Protein AF-A0A561V6I2-F1 (afdb_monomer)

Radius of gyration: 19.13 Å; Cα contacts (8 Å, |Δi|>4): 413; chains: 1; bounding box: 52×37×54 Å

Nearest PDB structures (foldseek):
  1z9l-assembly1_A  TM=6.349E-01  e=2.351E-04  Rattus norvegicus
  2rr3-assembly1_A  TM=5.977E-01  e=2.493E-04  Homo sapiens
  1grw-assembly2_B  TM=5.907E-01  e=4.226E-04  Caenorhabditis elegans
  6lp4-assembly1_A  TM=5.548E-01  e=5.342E-04  Saccharomyces cerevisiae S288C
  2r39-assembly1_A  TM=5.479E-01  e=1.343E-02  Vibrio parahaemolyticus RIMD 2210633

Structure (mmCIF, N/CA/C/O backbone):
data_AF-A0A561V6I2-F1
#
_entry.id   AF-A0A561V6I2-F1
#
loop_
_atom_site.group_PDB
_atom_site.id
_atom_site.type_symbol
_atom_site.label_atom_id
_atom_site.label_alt_id
_atom_site.label_comp_id
_atom_site.label_asym_id
_atom_site.label_entity_id
_atom_site.label_seq_id
_atom_site.pdbx_PDB_ins_code
_atom_site.Cartn_x
_atom_site.Cartn_y
_atom_site.Cartn_z
_atom_site.occupancy
_atom_site.B_iso_or_equiv
_atom_site.auth_seq_id
_atom_site.auth_comp_id
_atom_site.auth_asym_id
_atom_site.auth_atom_id
_atom_site.pdbx_PDB_model_num
ATOM 1 N N . MET A 1 1 ? 10.248 -1.990 -25.403 1.00 84.94 1 MET A N 1
ATOM 2 C CA . MET A 1 1 ? 10.431 -3.355 -24.858 1.00 84.94 1 MET A CA 1
ATOM 3 C C . MET A 1 1 ? 11.860 -3.884 -24.967 1.00 84.94 1 MET A C 1
ATOM 5 O O . MET A 1 1 ? 12.408 -4.173 -23.917 1.00 84.94 1 MET A O 1
ATOM 9 N N . ARG A 1 2 ? 12.513 -3.944 -26.144 1.00 89.25 2 ARG A N 1
ATOM 10 C CA . ARG A 1 2 ? 13.921 -4.412 -26.262 1.00 89.25 2 ARG A CA 1
ATOM 11 C C . ARG A 1 2 ? 14.889 -3.712 -25.292 1.00 89.25 2 ARG A C 1
ATOM 13 O O . ARG A 1 2 ? 15.514 -4.370 -24.480 1.00 89.25 2 ARG A O 1
ATOM 20 N N . ARG A 1 3 ? 14.896 -2.372 -25.287 1.00 89.62 3 ARG A N 1
ATOM 21 C CA . ARG A 1 3 ? 15.719 -1.569 -24.361 1.00 89.62 3 ARG A CA 1
ATOM 22 C C . ARG A 1 3 ? 15.463 -1.881 -22.881 1.00 89.62 3 ARG A C 1
ATOM 24 O O . ARG A 1 3 ? 16.405 -1.903 -22.109 1.00 89.62 3 ARG A O 1
ATOM 31 N N . TYR A 1 4 ? 14.206 -2.113 -22.491 1.00 89.75 4 TYR A N 1
ATOM 32 C CA . TYR A 1 4 ? 13.872 -2.504 -21.116 1.00 89.75 4 TYR A CA 1
ATOM 33 C C . TYR A 1 4 ? 14.524 -3.847 -20.776 1.00 89.75 4 TYR A C 1
ATOM 35 O O . TYR A 1 4 ? 15.274 -3.916 -19.815 1.00 89.75 4 TYR A O 1
ATOM 43 N N . HIS A 1 5 ? 14.318 -4.864 -21.618 1.00 88.50 5 HIS A N 1
ATOM 44 C CA . HIS A 1 5 ? 14.920 -6.186 -21.444 1.00 88.50 5 HIS A CA 1
ATOM 45 C C . HIS A 1 5 ? 16.452 -6.120 -21.365 1.00 88.50 5 HIS A C 1
ATOM 47 O O . HIS A 1 5 ? 17.053 -6.717 -20.480 1.00 88.50 5 HIS A O 1
ATOM 53 N N . ASP A 1 6 ? 17.098 -5.361 -22.249 1.00 91.25 6 ASP A N 1
ATOM 54 C CA . ASP A 1 6 ? 18.560 -5.262 -22.267 1.00 91.25 6 ASP A CA 1
ATOM 55 C C . ASP A 1 6 ? 19.129 -4.645 -20.983 1.00 91.25 6 ASP A C 1
ATOM 57 O O . ASP A 1 6 ? 20.222 -5.019 -20.560 1.00 91.25 6 ASP A O 1
ATOM 61 N N . LEU A 1 7 ? 18.377 -3.738 -20.353 1.00 91.00 7 LEU A N 1
ATOM 62 C CA . LEU A 1 7 ? 18.739 -3.095 -19.092 1.00 91.00 7 LEU A CA 1
ATOM 63 C C . LEU A 1 7 ? 18.397 -3.955 -17.864 1.00 91.00 7 LEU A C 1
ATOM 65 O O . LEU A 1 7 ? 19.043 -3.805 -16.831 1.00 91.00 7 LEU A O 1
ATOM 69 N N . THR A 1 8 ? 17.415 -4.856 -17.955 1.00 87.38 8 THR A N 1
ATOM 70 C CA . THR A 1 8 ? 16.951 -5.671 -16.816 1.00 87.38 8 THR A CA 1
ATOM 71 C C . THR A 1 8 ? 17.414 -7.125 -16.838 1.00 87.38 8 THR A C 1
ATOM 73 O O . THR A 1 8 ? 17.247 -7.824 -15.847 1.00 87.38 8 THR A O 1
ATOM 76 N N . ARG A 1 9 ? 18.036 -7.594 -17.926 1.00 87.88 9 ARG A N 1
ATOM 77 C CA . ARG A 1 9 ? 18.517 -8.983 -18.059 1.00 87.88 9 ARG A CA 1
ATOM 78 C C . ARG A 1 9 ? 19.757 -9.328 -17.226 1.00 87.88 9 ARG A C 1
ATOM 80 O O . ARG A 1 9 ? 20.216 -10.465 -17.294 1.00 87.88 9 ARG A O 1
ATOM 87 N N . LEU A 1 10 ? 20.378 -8.352 -16.559 1.00 83.75 10 LEU A N 1
ATOM 88 C CA . LEU A 1 10 ? 21.584 -8.606 -15.772 1.00 83.75 10 LEU A CA 1
ATOM 89 C C . LEU A 1 10 ? 21.233 -9.420 -14.530 1.00 83.75 10 LEU A C 1
ATOM 91 O O . LEU A 1 10 ? 20.314 -9.061 -13.801 1.00 83.75 10 LEU A O 1
ATOM 95 N N . ASP A 1 11 ? 21.997 -10.483 -14.282 1.00 73.56 11 ASP A N 1
ATOM 96 C CA . ASP A 1 11 ? 21.863 -11.283 -13.068 1.00 73.56 11 ASP A CA 1
ATOM 97 C C . ASP A 1 11 ? 22.254 -10.437 -11.840 1.00 73.56 11 ASP A C 1
ATOM 99 O O . ASP A 1 11 ? 23.410 -9.983 -11.770 1.00 73.56 11 ASP A O 1
ATOM 103 N N . PRO A 1 12 ? 21.332 -10.232 -10.876 1.00 68.69 12 PRO A N 1
ATOM 104 C CA . PRO A 1 12 ? 21.619 -9.514 -9.642 1.00 68.69 12 PRO A CA 1
ATOM 105 C C . PRO A 1 12 ? 22.736 -10.145 -8.800 1.00 68.69 12 PRO A C 1
ATOM 107 O O . PRO A 1 12 ? 23.398 -9.435 -8.051 1.00 68.69 12 PRO A O 1
ATOM 110 N N . GLY A 1 13 ? 22.975 -11.456 -8.923 1.00 68.62 13 GLY A N 1
ATOM 111 C CA . GLY A 1 13 ? 24.054 -12.160 -8.223 1.00 68.62 13 GLY A CA 1
ATOM 112 C C . GLY A 1 13 ? 25.442 -11.954 -8.837 1.00 68.62 13 GLY A C 1
ATOM 113 O O . GLY A 1 13 ? 26.447 -12.191 -8.170 1.00 68.62 13 GLY A O 1
ATOM 114 N N . ALA A 1 14 ? 25.513 -11.493 -10.090 1.00 75.69 14 ALA A N 1
ATOM 115 C CA . ALA A 1 14 ? 26.764 -11.324 -10.833 1.00 75.69 14 ALA A CA 1
ATOM 116 C C . ALA A 1 14 ? 27.211 -9.858 -10.972 1.00 75.69 14 ALA A C 1
ATOM 118 O O . ALA A 1 14 ? 28.315 -9.595 -11.449 1.00 75.69 14 ALA A O 1
ATOM 119 N N . HIS A 1 15 ? 26.369 -8.896 -10.585 1.00 81.88 15 HIS A N 1
ATOM 120 C CA . HIS A 1 15 ? 26.629 -7.471 -10.783 1.00 81.88 15 HIS A CA 1
ATOM 121 C C . HIS A 1 15 ? 26.460 -6.688 -9.486 1.00 81.88 15 HIS A C 1
ATOM 123 O O . HIS A 1 15 ? 25.553 -6.934 -8.699 1.00 81.88 15 HIS A O 1
ATOM 129 N N . GLY A 1 16 ? 27.331 -5.698 -9.281 1.00 76.69 16 GLY A N 1
ATOM 130 C CA . GLY A 1 16 ? 27.260 -4.834 -8.109 1.00 76.69 16 GLY A CA 1
ATOM 131 C C . GLY A 1 16 ? 26.006 -3.943 -8.102 1.00 76.69 16 GLY A C 1
ATOM 132 O O . GLY A 1 16 ? 25.524 -3.536 -9.167 1.00 76.69 16 GLY A O 1
ATOM 133 N N . PRO A 1 17 ? 25.519 -3.551 -6.912 1.00 77.31 17 PRO A N 1
ATOM 134 C CA . PRO A 1 17 ? 24.281 -2.785 -6.753 1.00 77.31 17 PRO A CA 1
ATOM 135 C C . PRO A 1 17 ? 24.292 -1.431 -7.479 1.00 77.31 17 PRO A C 1
ATOM 137 O O . PRO A 1 17 ? 23.252 -0.992 -7.961 1.00 77.31 17 PRO A O 1
ATOM 140 N N . GLY A 1 18 ? 25.453 -0.787 -7.649 1.00 81.88 18 GLY A N 1
ATOM 141 C CA . GLY A 1 18 ? 25.562 0.470 -8.407 1.00 81.88 18 GLY A CA 1
ATOM 142 C C . GLY A 1 18 ? 25.258 0.326 -9.908 1.00 81.88 18 GLY A C 1
ATOM 143 O O . GLY A 1 18 ? 24.582 1.179 -10.492 1.00 81.88 18 GLY A O 1
ATOM 144 N N . VAL A 1 19 ? 25.697 -0.775 -10.532 1.00 86.56 19 VAL A N 1
ATOM 145 C CA . VAL A 1 19 ? 25.411 -1.073 -11.949 1.00 86.56 19 VAL A CA 1
ATOM 146 C C . VAL A 1 19 ? 23.926 -1.374 -12.132 1.00 86.56 19 VAL A C 1
ATOM 148 O O . VAL A 1 19 ? 23.282 -0.816 -13.021 1.00 86.56 19 VAL A O 1
ATOM 151 N N . LEU A 1 20 ? 23.365 -2.208 -11.253 1.00 87.19 20 LEU A N 1
ATOM 152 C CA . LEU A 1 20 ? 21.949 -2.573 -11.279 1.00 87.19 20 LEU A CA 1
ATOM 153 C C . LEU A 1 20 ? 21.045 -1.352 -11.045 1.00 87.19 20 LEU A C 1
ATOM 155 O O . LEU A 1 20 ? 20.101 -1.141 -11.803 1.00 87.19 20 LEU A O 1
ATOM 159 N N . THR A 1 21 ? 21.385 -0.493 -10.078 1.00 90.00 21 THR A N 1
ATOM 160 C CA . THR A 1 21 ? 20.652 0.755 -9.794 1.00 90.00 21 THR A CA 1
ATOM 161 C C . THR A 1 21 ? 20.620 1.664 -11.019 1.00 90.00 21 THR A C 1
ATOM 163 O O . THR A 1 21 ? 19.561 2.161 -11.405 1.00 90.00 21 THR A O 1
ATOM 166 N N . THR A 1 22 ? 21.768 1.841 -11.679 1.00 92.62 22 THR A N 1
ATOM 167 C CA . THR A 1 22 ? 21.865 2.660 -12.895 1.00 92.62 22 THR A CA 1
ATOM 168 C C . THR A 1 22 ? 20.985 2.098 -14.009 1.00 92.62 22 THR A C 1
ATOM 170 O O . THR A 1 22 ? 20.177 2.825 -14.594 1.00 92.62 22 THR A O 1
ATOM 173 N N . ASN A 1 23 ? 21.093 0.799 -14.284 1.00 92.88 23 ASN A N 1
ATOM 174 C CA . ASN A 1 23 ? 20.356 0.170 -15.373 1.00 92.88 23 ASN A CA 1
ATOM 175 C C . ASN A 1 23 ? 18.847 0.152 -15.121 1.00 92.88 23 ASN A C 1
ATOM 177 O O . ASN A 1 23 ? 18.073 0.466 -16.027 1.00 92.88 23 ASN A O 1
ATOM 181 N N . TYR A 1 24 ? 18.411 -0.151 -13.898 1.00 93.81 24 TYR A N 1
ATOM 182 C CA . TYR A 1 24 ? 16.990 -0.143 -13.549 1.00 93.81 24 TYR A CA 1
ATOM 183 C C . TYR A 1 24 ? 16.425 1.280 -13.563 1.00 93.81 24 TYR A C 1
ATOM 185 O O . TYR A 1 24 ? 15.314 1.484 -14.049 1.00 93.81 24 TYR A O 1
ATOM 193 N N . GLY A 1 25 ? 17.207 2.284 -13.151 1.00 95.12 25 GLY A N 1
ATOM 194 C CA . GLY A 1 25 ? 16.841 3.695 -13.291 1.00 95.12 25 GLY A CA 1
ATOM 195 C C . GLY A 1 25 ? 16.636 4.106 -14.754 1.00 95.12 25 GLY A C 1
ATOM 196 O O . GLY A 1 25 ? 15.633 4.737 -15.095 1.00 95.12 25 GLY A O 1
ATOM 197 N N . GLN A 1 26 ? 17.530 3.683 -15.651 1.00 96.44 26 GLN A N 1
ATOM 198 C CA . GLN A 1 26 ? 17.384 3.919 -17.092 1.00 96.44 26 GLN A CA 1
ATOM 199 C C . GLN A 1 26 ? 16.196 3.159 -17.696 1.00 96.44 26 GLN A C 1
ATOM 201 O O . GLN A 1 26 ? 15.485 3.700 -18.547 1.00 96.44 26 GLN A O 1
ATOM 206 N N . ALA A 1 27 ? 15.959 1.920 -17.259 1.00 95.38 27 ALA A N 1
ATOM 207 C CA . ALA A 1 27 ? 14.823 1.119 -17.703 1.00 95.38 27 ALA A CA 1
ATOM 208 C C . ALA A 1 27 ? 13.503 1.786 -17.295 1.00 95.38 27 ALA A C 1
ATOM 210 O O . ALA A 1 27 ? 12.585 1.883 -18.110 1.00 95.38 27 ALA A O 1
ATOM 211 N N . ARG A 1 28 ? 13.443 2.323 -16.071 1.00 95.56 28 ARG A N 1
ATOM 212 C CA . ARG A 1 28 ? 12.288 3.039 -15.523 1.00 95.56 28 ARG A CA 1
ATOM 213 C C . ARG A 1 28 ? 11.987 4.292 -16.334 1.00 95.56 28 ARG A C 1
ATOM 215 O O . ARG A 1 28 ? 10.857 4.465 -16.784 1.00 95.56 28 ARG A O 1
ATOM 222 N N . ALA A 1 29 ? 13.001 5.118 -16.590 1.00 94.94 29 ALA A N 1
ATOM 223 C CA . ALA A 1 29 ? 12.854 6.317 -17.412 1.00 94.94 29 ALA A CA 1
ATOM 224 C C . ALA A 1 29 ? 12.357 5.982 -18.831 1.00 94.94 29 ALA A C 1
ATOM 226 O O . ALA A 1 29 ? 11.458 6.644 -19.349 1.00 94.94 29 ALA A O 1
ATOM 227 N N . ALA A 1 30 ? 12.877 4.909 -19.440 1.00 94.44 30 ALA A N 1
ATOM 228 C CA . ALA A 1 30 ? 12.443 4.465 -20.763 1.00 94.44 30 ALA A CA 1
ATOM 229 C C . ALA A 1 30 ? 10.975 3.999 -20.782 1.00 94.44 30 ALA A C 1
ATOM 231 O O . ALA A 1 30 ? 10.260 4.270 -21.747 1.00 94.44 30 ALA A O 1
ATOM 232 N N . LEU A 1 31 ? 10.504 3.313 -19.735 1.00 93.75 31 LEU A N 1
ATOM 233 C CA . LEU A 1 31 ? 9.093 2.932 -19.621 1.00 93.75 31 LEU A CA 1
ATOM 234 C C . LEU A 1 31 ? 8.186 4.153 -19.444 1.00 93.75 31 LEU A C 1
ATOM 236 O O . LEU A 1 31 ? 7.167 4.246 -20.126 1.00 93.75 31 LEU A O 1
ATOM 240 N N . GLN A 1 32 ? 8.575 5.105 -18.592 1.00 92.56 32 GLN A N 1
ATOM 241 C CA . GLN A 1 32 ? 7.825 6.343 -18.354 1.00 92.56 32 GLN A CA 1
ATOM 242 C C . GLN A 1 32 ? 7.705 7.197 -19.626 1.00 92.56 32 GLN A C 1
ATOM 244 O O . GLN A 1 32 ? 6.622 7.698 -19.934 1.00 92.56 32 GLN A O 1
ATOM 249 N N . GLU A 1 33 ? 8.782 7.307 -20.409 1.00 92.62 33 GLU A N 1
ATOM 250 C CA . GLU A 1 33 ? 8.779 7.998 -21.704 1.00 92.62 33 GLU A CA 1
ATOM 251 C C . GLU A 1 33 ? 7.754 7.380 -22.671 1.00 92.62 33 GLU A C 1
ATOM 253 O O . GLU A 1 33 ? 6.951 8.088 -23.285 1.00 92.62 33 GLU A O 1
ATOM 258 N N . VAL A 1 34 ? 7.747 6.048 -22.793 1.00 91.56 34 VAL A N 1
ATOM 259 C CA . VAL A 1 34 ? 6.816 5.333 -23.679 1.00 91.56 34 VAL A CA 1
ATOM 260 C C . VAL A 1 34 ? 5.379 5.420 -23.155 1.00 91.56 34 VAL A C 1
ATOM 262 O O . VAL A 1 34 ? 4.454 5.633 -23.944 1.00 91.56 34 VAL A O 1
ATOM 265 N N . ALA A 1 35 ? 5.170 5.328 -21.840 1.00 88.12 35 ALA A N 1
ATOM 266 C CA . ALA A 1 35 ? 3.855 5.481 -21.220 1.00 88.12 35 ALA A CA 1
ATOM 267 C C . ALA A 1 35 ? 3.261 6.876 -21.485 1.00 88.12 35 ALA A C 1
ATOM 269 O O . ALA A 1 35 ? 2.069 6.994 -21.767 1.00 88.12 35 ALA A O 1
ATOM 270 N N . GLY A 1 36 ? 4.092 7.927 -21.492 1.00 87.69 36 GLY A N 1
ATOM 271 C CA . GLY A 1 36 ? 3.682 9.293 -21.836 1.00 87.69 36 GLY A CA 1
ATOM 272 C C . GLY A 1 36 ? 3.182 9.458 -23.277 1.00 87.69 36 GLY A C 1
ATOM 273 O O . GLY A 1 36 ? 2.357 10.329 -23.544 1.00 87.69 36 GLY A O 1
ATOM 274 N N . ARG A 1 37 ? 3.629 8.599 -24.202 1.00 90.69 37 ARG A N 1
ATOM 275 C CA . ARG A 1 37 ? 3.231 8.618 -25.624 1.00 90.69 37 ARG A CA 1
ATOM 276 C C . ARG A 1 37 ? 2.100 7.643 -25.956 1.00 90.69 37 ARG A C 1
ATOM 278 O O . ARG A 1 37 ? 1.457 7.775 -26.996 1.00 90.69 37 ARG A O 1
ATOM 285 N N . THR A 1 38 ? 1.859 6.664 -25.089 1.00 89.19 38 THR A N 1
ATOM 286 C CA . THR A 1 38 ? 0.873 5.602 -25.299 1.00 89.19 38 THR A CA 1
ATOM 287 C C . THR A 1 38 ? -0.534 6.101 -24.972 1.00 89.19 38 THR A C 1
ATOM 289 O O . THR A 1 38 ? -0.820 6.481 -23.833 1.00 89.19 38 THR A O 1
ATOM 292 N N . LYS A 1 39 ? -1.421 6.075 -25.974 1.00 83.56 39 LYS A N 1
ATOM 293 C CA . LYS A 1 39 ? -2.831 6.485 -25.841 1.00 83.56 39 LYS A CA 1
ATOM 294 C C . LYS A 1 39 ? -3.777 5.323 -25.521 1.00 83.56 39 LYS A C 1
ATOM 296 O O . LYS A 1 39 ? -4.875 5.556 -25.031 1.00 83.56 39 LYS A O 1
ATOM 301 N N . GLU A 1 40 ? -3.356 4.089 -25.786 1.00 82.62 40 GLU A N 1
ATOM 302 C CA . GLU A 1 40 ? -4.170 2.893 -25.563 1.00 82.62 40 GLU A CA 1
ATOM 303 C C . GLU A 1 40 ? -4.112 2.420 -24.097 1.00 82.62 40 GLU A C 1
ATOM 305 O O . GLU A 1 40 ? -3.018 2.356 -23.525 1.00 82.62 40 GLU A O 1
ATOM 310 N N . PRO A 1 41 ? -5.248 2.034 -23.482 1.00 76.31 41 PRO A N 1
ATOM 311 C CA . PRO A 1 41 ? -5.283 1.606 -22.082 1.00 76.31 41 PRO A CA 1
ATOM 312 C C . PRO A 1 41 ? -4.452 0.353 -21.782 1.00 76.31 41 PRO A C 1
ATOM 314 O O . PRO A 1 41 ? -3.692 0.346 -20.819 1.00 76.31 41 PRO A O 1
ATOM 317 N N . ALA A 1 42 ? -4.551 -0.698 -22.603 1.00 78.00 42 ALA A N 1
ATOM 318 C CA . ALA A 1 42 ? -3.917 -1.981 -22.290 1.00 78.00 42 ALA A CA 1
ATOM 319 C C . ALA A 1 42 ? -2.373 -1.925 -22.318 1.00 78.00 42 ALA A C 1
ATOM 321 O O . ALA A 1 42 ? -1.748 -2.353 -21.342 1.00 78.00 42 ALA A O 1
ATOM 322 N N . PRO A 1 43 ? -1.721 -1.335 -23.343 1.00 84.44 43 PRO A N 1
ATOM 323 C CA . PRO A 1 43 ? -0.272 -1.156 -23.317 1.00 84.44 43 PRO A CA 1
ATOM 324 C C . PRO A 1 43 ? 0.171 -0.209 -22.194 1.00 84.44 43 PRO A C 1
ATOM 326 O O . PRO A 1 43 ? 1.224 -0.422 -21.597 1.00 84.44 43 PRO A O 1
ATOM 329 N N . ARG A 1 44 ? -0.644 0.796 -21.842 1.00 83.00 44 ARG A N 1
ATOM 330 C CA . ARG A 1 44 ? -0.358 1.695 -20.717 1.00 83.00 44 ARG A CA 1
ATOM 331 C C . ARG A 1 44 ? -0.353 0.958 -19.377 1.00 83.00 44 ARG A C 1
ATOM 333 O O . ARG A 1 44 ? 0.577 1.150 -18.602 1.00 83.00 44 ARG A O 1
ATOM 340 N N . THR A 1 45 ? -1.315 0.070 -19.132 1.00 79.19 45 THR A N 1
ATOM 341 C CA . THR A 1 45 ? -1.348 -0.760 -17.916 1.00 79.19 45 THR A CA 1
ATOM 342 C C . THR A 1 45 ? -0.109 -1.649 -17.797 1.00 79.19 45 THR A C 1
ATOM 344 O O . THR A 1 45 ? 0.474 -1.743 -16.718 1.00 79.19 45 THR A O 1
ATOM 347 N N . LEU A 1 46 ? 0.339 -2.266 -18.897 1.00 83.81 46 LEU A N 1
ATOM 348 C CA . LEU A 1 46 ? 1.569 -3.063 -18.897 1.00 83.81 46 LEU A CA 1
ATOM 349 C C . LEU A 1 46 ? 2.795 -2.214 -18.526 1.00 83.81 46 LEU A C 1
ATOM 351 O O . LEU A 1 46 ? 3.587 -2.614 -17.675 1.00 83.81 46 LEU A O 1
ATOM 355 N N . LEU A 1 47 ? 2.948 -1.040 -19.144 1.00 88.12 47 LEU A N 1
ATOM 356 C CA . LEU A 1 47 ? 4.067 -0.134 -18.871 1.00 88.12 47 LEU A CA 1
ATOM 357 C C . LEU A 1 47 ? 4.052 0.375 -17.422 1.00 88.12 47 LEU A C 1
ATOM 359 O O . LEU A 1 47 ? 5.107 0.413 -16.786 1.00 88.12 47 LEU A O 1
ATOM 363 N N . ASP A 1 48 ? 2.875 0.698 -16.881 1.00 84.25 48 ASP A N 1
ATOM 364 C CA . ASP A 1 48 ? 2.700 1.096 -15.479 1.00 84.25 48 ASP A CA 1
ATOM 365 C C . ASP A 1 48 ? 3.153 -0.034 -14.531 1.00 84.25 48 ASP A C 1
ATOM 367 O O . ASP A 1 48 ? 3.919 0.213 -13.598 1.00 84.25 48 ASP A O 1
ATOM 371 N N . ARG A 1 49 ? 2.750 -1.288 -14.791 1.00 83.75 49 ARG A N 1
ATOM 372 C CA . ARG A 1 49 ? 3.140 -2.452 -13.969 1.00 83.75 49 ARG A CA 1
ATOM 373 C C . ARG A 1 49 ? 4.640 -2.744 -14.031 1.00 83.75 49 ARG A C 1
ATOM 375 O O . ARG A 1 49 ? 5.254 -3.039 -13.007 1.00 83.75 49 ARG A O 1
ATOM 382 N N . LEU A 1 50 ? 5.254 -2.639 -15.208 1.00 87.56 50 LEU A N 1
ATOM 383 C CA . LEU A 1 50 ? 6.704 -2.809 -15.352 1.00 87.56 50 LEU A CA 1
ATOM 384 C C . LEU A 1 50 ? 7.487 -1.683 -14.661 1.00 87.56 50 LEU A C 1
ATOM 386 O O . LEU A 1 50 ? 8.552 -1.936 -14.103 1.00 87.56 50 LEU A O 1
ATOM 390 N N . THR A 1 51 ? 6.960 -0.456 -14.668 1.00 90.25 51 THR A N 1
ATOM 391 C CA . THR A 1 51 ? 7.591 0.698 -14.004 1.00 90.25 51 THR A CA 1
ATOM 392 C C . THR A 1 51 ? 7.610 0.508 -12.490 1.00 90.25 51 THR A C 1
ATOM 394 O O . THR A 1 51 ? 8.661 0.638 -11.874 1.00 90.25 51 THR A O 1
ATOM 397 N N . ARG A 1 52 ? 6.483 0.101 -11.907 1.00 87.19 52 ARG A N 1
ATOM 398 C CA . ARG A 1 52 ? 6.354 -0.183 -10.470 1.00 87.19 52 ARG A CA 1
ATOM 399 C C . ARG A 1 52 ? 7.241 -1.342 -9.995 1.00 87.19 52 ARG A C 1
ATOM 401 O O . ARG A 1 52 ? 7.818 -1.272 -8.918 1.00 87.19 52 ARG A O 1
ATOM 408 N N . ASN A 1 53 ? 7.431 -2.377 -10.823 1.00 84.94 53 ASN A N 1
ATOM 409 C CA . ASN A 1 53 ? 8.416 -3.435 -10.542 1.00 84.94 53 ASN A CA 1
ATOM 410 C C . ASN A 1 53 ? 9.830 -2.858 -10.373 1.00 84.94 53 ASN A C 1
ATOM 412 O O . ASN A 1 53 ? 10.567 -3.255 -9.472 1.00 84.94 53 ASN A O 1
ATOM 416 N N . LEU A 1 54 ? 10.202 -1.901 -11.229 1.00 89.69 54 LEU A N 1
ATOM 417 C CA . LEU A 1 54 ? 11.485 -1.215 -11.112 1.00 89.69 54 LEU A CA 1
ATOM 418 C C . LEU A 1 54 ? 11.533 -0.288 -9.896 1.00 89.69 54 LEU A C 1
ATOM 420 O O . LEU A 1 54 ? 12.584 -0.221 -9.271 1.00 89.69 54 LEU A O 1
ATOM 424 N N . ASP A 1 55 ? 10.436 0.389 -9.540 1.00 90.44 55 ASP A N 1
ATOM 425 C CA . ASP A 1 55 ? 10.361 1.202 -8.316 1.00 90.44 55 ASP A CA 1
ATOM 426 C C . ASP A 1 55 ? 10.666 0.346 -7.073 1.00 90.44 55 ASP A C 1
ATOM 428 O O . ASP A 1 55 ? 11.528 0.707 -6.273 1.00 90.44 55 ASP A O 1
ATOM 432 N N . ILE A 1 56 ? 10.044 -0.835 -6.958 1.00 85.62 56 ILE A N 1
ATOM 433 C CA . ILE A 1 56 ? 10.304 -1.783 -5.861 1.00 85.62 56 ILE A CA 1
ATOM 434 C C . ILE A 1 56 ? 11.759 -2.265 -5.877 1.00 85.62 56 ILE A C 1
ATOM 436 O O . ILE A 1 56 ? 12.412 -2.266 -4.836 1.00 85.62 56 ILE A O 1
ATOM 440 N N . ALA A 1 57 ? 12.289 -2.657 -7.040 1.00 85.31 57 ALA A N 1
ATOM 441 C CA . ALA A 1 57 ? 13.665 -3.144 -7.150 1.00 85.31 57 ALA A CA 1
ATOM 442 C C . ALA A 1 57 ? 14.710 -2.061 -6.822 1.00 85.31 57 ALA A C 1
ATOM 444 O O . ALA A 1 57 ? 15.740 -2.348 -6.214 1.00 85.31 57 ALA A O 1
ATOM 445 N N . LEU A 1 58 ? 14.453 -0.809 -7.206 1.00 90.00 58 LEU A N 1
ATOM 446 C CA . LEU A 1 58 ? 15.304 0.334 -6.871 1.00 90.00 58 LEU A CA 1
ATOM 447 C C . LEU A 1 58 ? 15.260 0.645 -5.372 1.00 90.00 58 LEU A C 1
ATOM 449 O O . LEU A 1 58 ? 16.314 0.862 -4.773 1.00 90.00 58 LEU A O 1
ATOM 453 N N . ALA A 1 59 ? 14.076 0.608 -4.756 1.00 87.31 59 ALA A N 1
ATOM 454 C CA . ALA A 1 59 ? 13.936 0.764 -3.311 1.00 87.31 59 ALA A CA 1
ATOM 455 C C . ALA A 1 59 ? 14.646 -0.368 -2.542 1.00 87.31 59 ALA A C 1
ATOM 457 O O . ALA A 1 59 ? 15.315 -0.106 -1.543 1.00 87.31 59 ALA A O 1
ATOM 458 N N . ASP A 1 60 ? 14.588 -1.603 -3.047 1.00 83.94 60 ASP A N 1
ATOM 459 C CA . ASP A 1 60 ? 15.304 -2.754 -2.482 1.00 83.94 60 ASP A CA 1
ATOM 460 C C . ASP A 1 60 ? 16.828 -2.561 -2.514 1.00 83.94 60 ASP A C 1
ATOM 462 O O . ASP A 1 60 ? 17.514 -2.722 -1.503 1.00 83.94 60 ASP A O 1
ATOM 466 N N . MET A 1 61 ? 17.368 -2.131 -3.658 1.00 85.19 61 MET A N 1
ATOM 467 C CA . MET A 1 61 ? 18.797 -1.831 -3.789 1.00 85.19 61 MET A CA 1
ATOM 468 C C . MET A 1 61 ? 19.240 -0.699 -2.865 1.00 85.19 61 MET A C 1
ATOM 470 O O . MET A 1 61 ? 20.338 -0.759 -2.311 1.00 85.19 61 MET A O 1
ATOM 474 N N . ARG A 1 62 ? 18.384 0.305 -2.648 1.00 88.00 62 ARG A N 1
ATOM 475 C CA . ARG A 1 62 ? 18.664 1.405 -1.722 1.00 88.00 62 ARG A CA 1
ATOM 476 C C . ARG A 1 62 ? 18.860 0.909 -0.286 1.00 88.00 62 ARG A C 1
ATOM 478 O O . ARG A 1 62 ? 19.740 1.420 0.396 1.00 88.00 62 ARG A O 1
ATOM 485 N N . ILE A 1 63 ? 18.124 -0.119 0.152 1.00 85.25 63 ILE A N 1
ATOM 486 C CA . ILE A 1 63 ? 18.339 -0.757 1.465 1.00 85.25 63 ILE A CA 1
ATOM 487 C C . ILE A 1 63 ? 19.741 -1.371 1.544 1.00 85.25 63 ILE A C 1
ATOM 489 O O . ILE A 1 63 ? 20.429 -1.190 2.544 1.00 85.25 63 ILE A O 1
ATOM 493 N N . GLY A 1 64 ? 20.172 -2.087 0.500 1.00 81.12 64 GLY A N 1
ATOM 494 C CA . GLY A 1 64 ? 21.493 -2.727 0.464 1.00 81.12 64 GLY A CA 1
ATOM 495 C C . GLY A 1 64 ? 22.669 -1.751 0.343 1.00 81.12 64 GLY A C 1
ATOM 496 O O . GLY A 1 64 ? 23.786 -2.095 0.719 1.00 81.12 64 GLY A O 1
ATOM 497 N N . LEU A 1 65 ? 22.427 -0.548 -0.184 1.00 85.62 65 LEU A N 1
ATOM 498 C CA . LEU A 1 65 ? 23.432 0.507 -0.350 1.00 85.62 65 LEU A CA 1
ATOM 499 C C . LEU A 1 65 ? 23.523 1.457 0.852 1.00 85.62 65 LEU A C 1
ATOM 501 O O . LEU A 1 65 ? 24.572 2.068 1.057 1.00 85.62 65 LEU A O 1
ATOM 505 N N . ALA A 1 66 ? 22.445 1.606 1.624 1.00 87.38 66 ALA A N 1
ATOM 506 C CA . ALA A 1 66 ? 22.399 2.542 2.737 1.00 87.38 66 ALA A CA 1
ATOM 507 C C . ALA A 1 66 ? 23.308 2.093 3.903 1.00 87.38 66 ALA A C 1
ATOM 509 O O . ALA A 1 66 ? 23.330 0.906 4.248 1.00 87.38 66 ALA A O 1
ATOM 510 N N . PRO A 1 67 ? 24.031 3.017 4.568 1.00 88.50 67 PRO A N 1
ATOM 511 C CA . PRO A 1 67 ? 24.876 2.669 5.708 1.00 88.50 67 PRO A CA 1
ATOM 512 C C . PRO A 1 67 ? 24.076 2.044 6.859 1.00 88.50 67 PRO A C 1
ATOM 514 O O . PRO A 1 67 ? 22.974 2.497 7.185 1.00 88.50 67 PRO A O 1
ATOM 517 N N . ALA A 1 68 ? 24.645 1.029 7.515 1.00 85.50 68 ALA A N 1
ATOM 518 C CA . ALA A 1 68 ? 24.012 0.365 8.652 1.00 85.50 68 ALA A CA 1
ATOM 519 C C . ALA A 1 68 ? 23.701 1.359 9.788 1.00 85.50 68 ALA A C 1
ATOM 521 O O . ALA A 1 68 ? 24.534 2.192 10.137 1.00 85.50 68 ALA A O 1
ATOM 522 N N . GLY A 1 69 ? 22.490 1.271 10.349 1.00 83.06 69 GLY A N 1
ATOM 523 C CA . GLY A 1 69 ? 22.029 2.146 11.436 1.00 83.06 69 GLY A CA 1
ATOM 524 C C . GLY A 1 69 ? 21.780 3.608 11.040 1.00 83.06 69 GLY A C 1
ATOM 525 O O . GLY A 1 69 ? 21.604 4.449 11.917 1.00 83.06 69 GLY A O 1
ATOM 526 N N . SER A 1 70 ? 21.790 3.939 9.745 1.00 88.19 70 SER A N 1
ATOM 527 C CA . SER A 1 70 ? 21.560 5.310 9.279 1.00 88.19 70 SER A CA 1
ATOM 528 C C . SER A 1 70 ? 20.075 5.643 9.103 1.00 88.19 70 SER A C 1
ATOM 530 O O . SER A 1 70 ? 19.258 4.790 8.757 1.00 88.19 70 SER A O 1
ATOM 532 N N . ALA A 1 71 ? 19.739 6.932 9.217 1.00 89.75 71 ALA A N 1
ATOM 533 C CA . ALA A 1 71 ? 18.411 7.440 8.864 1.00 89.75 71 ALA A CA 1
ATOM 534 C C . ALA A 1 71 ? 18.050 7.183 7.386 1.00 89.75 71 ALA A C 1
ATOM 536 O O . ALA A 1 71 ? 16.872 7.071 7.041 1.00 89.75 71 ALA A O 1
ATOM 537 N N . GLU A 1 72 ? 19.056 7.075 6.510 1.00 89.69 72 GLU A N 1
ATOM 538 C CA . GLU A 1 72 ? 18.873 6.709 5.105 1.00 89.69 72 GLU A CA 1
ATOM 539 C C . GLU A 1 72 ? 18.383 5.266 4.957 1.00 89.69 72 GLU A C 1
ATOM 541 O O . GLU A 1 72 ? 17.455 5.018 4.188 1.00 89.69 72 GLU A O 1
ATOM 546 N N . LEU A 1 73 ? 18.956 4.332 5.721 1.00 85.38 73 LEU A N 1
ATOM 547 C CA . LEU A 1 73 ? 18.521 2.937 5.737 1.00 85.38 73 LEU A CA 1
ATOM 548 C C . LEU A 1 73 ? 17.070 2.823 6.208 1.00 85.38 73 LEU A C 1
ATOM 550 O O . LEU A 1 73 ? 16.272 2.120 5.586 1.00 85.38 73 LEU A O 1
ATOM 554 N N . ASP A 1 74 ? 16.698 3.559 7.253 1.00 82.44 74 ASP A N 1
ATOM 555 C CA . ASP A 1 74 ? 15.317 3.581 7.734 1.00 82.44 74 ASP A CA 1
ATOM 556 C C . ASP A 1 74 ? 14.362 4.163 6.690 1.00 82.44 74 ASP A C 1
ATOM 558 O O . ASP A 1 74 ? 13.287 3.611 6.454 1.00 82.44 74 ASP A O 1
ATOM 562 N N . ALA A 1 75 ? 14.750 5.250 6.019 1.00 85.69 75 ALA A N 1
ATOM 563 C CA . ALA A 1 75 ? 13.959 5.830 4.939 1.00 85.69 75 ALA A CA 1
ATOM 564 C C . ALA A 1 75 ? 13.791 4.856 3.761 1.00 85.69 75 ALA A C 1
ATOM 566 O O . ALA A 1 75 ? 12.675 4.697 3.268 1.00 85.69 75 ALA A O 1
ATOM 567 N N . ALA A 1 76 ? 14.859 4.163 3.355 1.00 85.62 76 ALA A N 1
ATOM 568 C CA . ALA A 1 76 ? 14.822 3.170 2.284 1.00 85.62 76 ALA A CA 1
ATOM 569 C C . ALA A 1 76 ? 13.909 1.982 2.631 1.00 85.62 76 ALA A C 1
ATOM 571 O O . ALA A 1 76 ? 13.110 1.545 1.803 1.00 85.62 76 ALA A O 1
ATOM 572 N N . ARG A 1 77 ? 13.964 1.493 3.877 1.00 82.69 77 ARG A N 1
ATOM 573 C CA . ARG A 1 77 ? 13.073 0.429 4.368 1.00 82.69 77 ARG A CA 1
ATOM 574 C C . ARG A 1 77 ? 11.610 0.850 4.359 1.00 82.69 77 ARG A C 1
ATOM 576 O O . ARG A 1 77 ? 10.760 0.062 3.948 1.00 82.69 77 ARG A O 1
ATOM 583 N N . ARG A 1 78 ? 11.320 2.078 4.801 1.00 80.19 78 ARG A N 1
ATOM 584 C CA . ARG A 1 78 ? 9.963 2.641 4.774 1.00 80.19 78 ARG A CA 1
ATOM 585 C C . ARG A 1 78 ? 9.433 2.745 3.345 1.00 80.19 78 ARG A C 1
ATOM 587 O O . ARG A 1 78 ? 8.335 2.273 3.080 1.00 80.19 78 ARG A O 1
ATOM 594 N N . GLU A 1 79 ? 10.228 3.287 2.425 1.00 84.69 79 GLU A N 1
ATOM 595 C CA . GLU A 1 79 ? 9.864 3.413 1.008 1.00 84.69 79 GLU A CA 1
ATOM 596 C C . GLU A 1 79 ? 9.585 2.047 0.365 1.00 84.69 79 GLU A C 1
ATOM 598 O O . GLU A 1 79 ? 8.537 1.850 -0.248 1.00 84.69 79 GLU A O 1
ATOM 603 N N . TYR A 1 80 ? 10.479 1.074 0.559 1.00 83.25 80 TYR A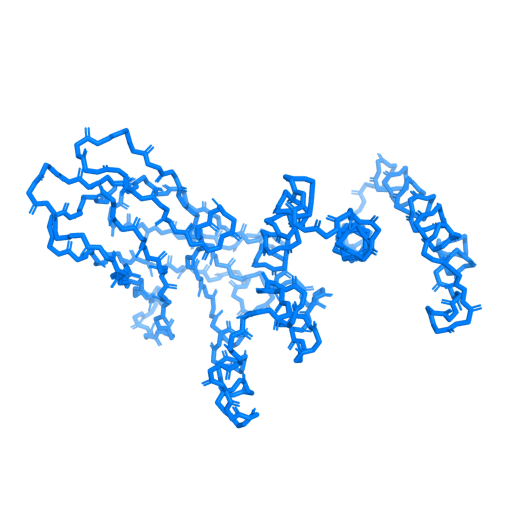 N 1
ATOM 604 C CA . TYR A 1 80 ? 10.291 -0.281 0.041 1.00 83.25 80 TYR A CA 1
ATOM 605 C C . TYR A 1 80 ? 9.024 -0.943 0.598 1.00 83.25 80 TYR A C 1
ATOM 607 O O . TYR A 1 80 ? 8.252 -1.534 -0.157 1.00 83.25 80 TYR A O 1
ATOM 615 N N . ARG A 1 81 ? 8.771 -0.812 1.907 1.00 78.00 81 ARG A N 1
ATOM 616 C CA . ARG A 1 81 ? 7.572 -1.362 2.554 1.00 78.00 81 ARG A CA 1
ATOM 617 C C . ARG A 1 81 ? 6.294 -0.730 1.988 1.00 78.00 81 ARG A C 1
ATOM 619 O O . ARG A 1 81 ? 5.384 -1.464 1.601 1.00 78.00 81 ARG A O 1
ATOM 626 N N . ALA A 1 82 ? 6.261 0.595 1.846 1.00 77.00 82 ALA A N 1
ATOM 627 C CA . ALA A 1 82 ? 5.133 1.316 1.260 1.00 77.00 82 ALA A CA 1
ATOM 628 C C . ALA A 1 82 ? 4.844 0.868 -0.185 1.00 77.00 82 ALA A C 1
ATOM 630 O O . ALA A 1 82 ? 3.693 0.592 -0.530 1.00 77.00 82 ALA A O 1
ATOM 631 N N . LEU A 1 83 ? 5.882 0.732 -1.020 1.00 80.12 83 LEU A N 1
ATOM 632 C CA . LEU A 1 83 ? 5.739 0.282 -2.408 1.00 80.12 83 LEU A CA 1
ATOM 633 C C . LEU A 1 83 ? 5.207 -1.154 -2.496 1.00 80.12 83 LEU A C 1
ATOM 635 O O . LEU A 1 83 ? 4.260 -1.407 -3.239 1.00 80.12 83 LEU A O 1
ATOM 639 N N . VAL A 1 84 ? 5.756 -2.089 -1.711 1.00 77.69 84 VAL A N 1
ATOM 640 C CA . VAL A 1 84 ? 5.289 -3.486 -1.720 1.00 77.69 84 VAL A CA 1
ATOM 641 C C . VAL A 1 84 ? 3.832 -3.589 -1.268 1.00 77.69 84 VAL A C 1
ATOM 643 O O . VAL A 1 84 ? 3.053 -4.288 -1.915 1.00 77.69 84 VAL A O 1
ATOM 646 N N . HIS A 1 85 ? 3.431 -2.875 -0.211 1.00 73.44 85 HIS A N 1
ATOM 647 C CA . HIS A 1 85 ? 2.036 -2.888 0.236 1.00 73.44 85 HIS A CA 1
ATOM 648 C C . HIS A 1 85 ? 1.086 -2.297 -0.803 1.00 73.44 85 HIS A C 1
ATOM 650 O O . HIS A 1 85 ? 0.049 -2.896 -1.078 1.00 73.44 85 HIS A O 1
ATOM 656 N N . ARG A 1 86 ? 1.447 -1.171 -1.421 1.00 74.62 86 ARG A N 1
ATOM 657 C CA . ARG A 1 86 ? 0.609 -0.520 -2.434 1.00 74.62 86 ARG A CA 1
ATOM 658 C C . ARG A 1 86 ? 0.448 -1.367 -3.698 1.00 74.62 86 ARG A C 1
ATOM 660 O O . ARG A 1 86 ? -0.629 -1.430 -4.281 1.00 74.62 86 ARG A O 1
ATOM 667 N N . ASP A 1 87 ? 1.516 -2.026 -4.139 1.00 75.44 87 ASP A N 1
ATOM 668 C CA . ASP A 1 87 ? 1.541 -2.707 -5.436 1.00 75.44 87 ASP A CA 1
ATOM 669 C C . ASP A 1 87 ? 1.266 -4.215 -5.379 1.00 75.44 87 ASP A C 1
ATOM 671 O O . ASP A 1 87 ? 1.190 -4.864 -6.428 1.00 75.44 87 ASP A O 1
ATOM 675 N N . ARG A 1 88 ? 1.029 -4.775 -4.189 1.00 72.44 88 ARG A N 1
ATOM 676 C CA . ARG A 1 88 ? 0.725 -6.203 -3.974 1.00 72.44 88 ARG A CA 1
ATOM 677 C C . ARG A 1 88 ? -0.375 -6.753 -4.895 1.00 72.44 88 ARG A C 1
ATOM 679 O O . ARG A 1 88 ? -0.259 -7.856 -5.415 1.00 72.44 88 ARG A O 1
ATOM 686 N N . PHE A 1 89 ? -1.405 -5.948 -5.159 1.00 69.25 89 PHE A N 1
ATOM 687 C CA . PHE A 1 89 ? -2.584 -6.317 -5.947 1.00 69.25 89 PHE A CA 1
ATOM 688 C C . PHE A 1 89 ? -2.334 -6.355 -7.449 1.00 69.25 89 PHE A C 1
ATOM 690 O O . PHE A 1 89 ? -3.082 -6.972 -8.201 1.00 69.25 89 PHE A O 1
ATOM 697 N N . ASN A 1 90 ? -1.247 -5.730 -7.890 1.00 68.19 90 ASN A N 1
ATOM 698 C CA . ASN A 1 90 ? -0.910 -5.624 -9.298 1.00 68.19 90 ASN A CA 1
ATOM 699 C C . ASN A 1 90 ? -0.038 -6.803 -9.777 1.00 68.19 90 ASN A C 1
ATOM 701 O O . ASN A 1 90 ? 0.419 -6.787 -10.922 1.00 68.19 90 ASN A O 1
ATOM 705 N N . GLY A 1 91 ? 0.214 -7.802 -8.916 1.00 61.12 91 GLY A N 1
ATOM 706 C CA . GLY A 1 91 ? 1.065 -8.961 -9.219 1.00 61.12 91 GLY A CA 1
ATOM 707 C C . GLY A 1 91 ? 2.546 -8.604 -9.387 1.00 61.12 91 GLY A C 1
ATOM 708 O O . GLY A 1 91 ? 3.272 -9.288 -10.101 1.00 61.12 91 GLY A O 1
ATOM 709 N N . ILE A 1 92 ? 2.972 -7.489 -8.788 1.00 63.91 92 ILE A N 1
ATOM 710 C CA . ILE A 1 92 ? 4.296 -6.876 -8.988 1.00 63.91 92 ILE A CA 1
ATOM 711 C C . ILE A 1 92 ? 5.321 -7.441 -8.000 1.00 63.91 92 ILE A C 1
ATOM 713 O O . ILE A 1 92 ? 6.493 -7.584 -8.318 1.00 63.91 92 ILE A O 1
ATOM 717 N N . CYS A 1 93 ? 4.896 -7.812 -6.798 1.00 63.34 93 CYS A N 1
ATOM 718 C CA . CYS A 1 93 ? 5.782 -8.376 -5.790 1.00 63.34 93 CYS A CA 1
ATOM 719 C C . CYS A 1 93 ? 5.102 -9.573 -5.136 1.00 63.34 93 CYS A C 1
ATOM 721 O O . CYS A 1 93 ? 3.881 -9.563 -5.010 1.00 63.34 93 CYS A O 1
ATOM 723 N N . LEU A 1 94 ? 5.882 -10.567 -4.712 1.00 56.81 94 LEU A N 1
ATOM 724 C CA . LEU A 1 94 ? 5.518 -11.540 -3.684 1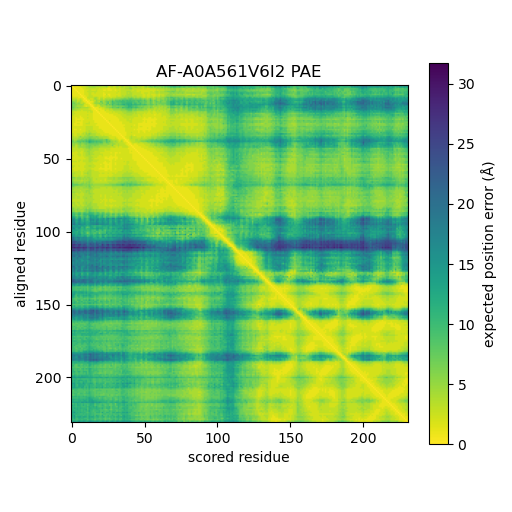.00 56.81 94 LEU A CA 1
ATOM 725 C C . LEU A 1 94 ? 6.599 -11.428 -2.600 1.00 56.81 94 LEU A C 1
ATOM 727 O O . LEU A 1 94 ? 7.780 -11.598 -2.925 1.00 56.81 94 LEU A O 1
ATOM 731 N N . PRO A 1 95 ? 6.260 -11.106 -1.342 1.00 54.56 95 PRO A N 1
ATOM 732 C CA . PRO A 1 95 ? 7.246 -11.021 -0.280 1.00 54.56 95 PRO A CA 1
ATOM 733 C C . PRO A 1 95 ? 7.834 -12.414 -0.040 1.00 54.56 95 PRO A C 1
ATOM 735 O O . PRO A 1 95 ? 7.118 -13.374 0.233 1.00 54.56 95 PRO A O 1
ATOM 738 N N . ASN A 1 96 ? 9.155 -12.525 -0.162 1.00 55.03 96 ASN A N 1
ATOM 739 C CA . ASN A 1 96 ? 9.907 -13.711 0.240 1.00 55.03 96 ASN A CA 1
ATOM 740 C C . ASN A 1 96 ? 10.590 -13.466 1.598 1.00 55.03 96 ASN A C 1
ATOM 742 O O . ASN A 1 96 ? 10.679 -12.329 2.057 1.00 55.03 96 ASN A O 1
ATOM 746 N N . MET A 1 97 ? 11.119 -14.511 2.244 1.00 58.06 97 MET A N 1
ATOM 747 C CA . MET A 1 97 ? 11.788 -14.357 3.550 1.00 58.06 97 MET A CA 1
ATOM 748 C C . MET A 1 97 ? 12.971 -13.374 3.523 1.00 58.06 97 MET A C 1
ATOM 750 O O . MET A 1 97 ? 13.259 -12.718 4.521 1.00 58.06 97 MET A O 1
ATOM 754 N N . LEU A 1 98 ? 13.637 -13.213 2.375 1.00 62.31 98 LEU A N 1
ATOM 755 C CA . LEU A 1 98 ? 14.709 -12.227 2.230 1.00 62.31 98 LEU A CA 1
ATOM 756 C C . LEU A 1 98 ? 14.165 -10.788 2.284 1.00 62.31 98 LEU A C 1
ATOM 758 O O . LEU A 1 98 ? 14.837 -9.905 2.813 1.00 62.31 98 LEU A O 1
ATOM 762 N N . ALA A 1 99 ? 12.941 -10.551 1.801 1.00 63.41 99 ALA A N 1
ATOM 763 C CA . ALA A 1 99 ? 12.253 -9.270 1.943 1.00 63.41 99 ALA A CA 1
ATOM 764 C C . ALA A 1 99 ? 11.956 -8.954 3.416 1.00 63.41 99 ALA A C 1
ATOM 766 O O . ALA A 1 99 ? 12.083 -7.801 3.817 1.00 63.41 99 ALA A O 1
ATOM 767 N N . TRP A 1 100 ? 11.665 -9.965 4.246 1.00 63.41 100 TRP A N 1
ATOM 768 C CA . TRP A 1 100 ? 11.456 -9.774 5.685 1.00 63.41 100 TRP A CA 1
ATOM 769 C C . TRP A 1 100 ? 12.712 -9.251 6.395 1.00 63.41 100 TRP A C 1
ATOM 771 O O . TRP A 1 100 ? 12.643 -8.267 7.135 1.00 63.41 100 TRP A O 1
ATOM 781 N N . GLY A 1 101 ? 13.874 -9.859 6.128 1.00 65.44 101 GLY A N 1
ATOM 782 C CA . GLY A 1 101 ? 15.150 -9.384 6.676 1.00 65.44 101 GLY A CA 1
ATOM 783 C C . GLY A 1 101 ? 15.490 -7.968 6.201 1.00 65.44 101 GLY A C 1
ATOM 784 O O . GLY A 1 101 ? 16.013 -7.155 6.961 1.00 65.44 101 GLY A O 1
ATOM 785 N N . ARG A 1 102 ? 15.117 -7.620 4.965 1.00 69.62 102 ARG A N 1
ATOM 786 C CA . ARG A 1 102 ? 15.265 -6.252 4.450 1.00 69.62 102 ARG A CA 1
ATOM 787 C C . ARG A 1 102 ? 14.296 -5.268 5.110 1.00 69.62 102 ARG A C 1
ATOM 789 O O . ARG A 1 102 ? 14.712 -4.152 5.410 1.00 69.62 102 ARG A O 1
ATOM 796 N N . TRP A 1 103 ? 13.064 -5.679 5.419 1.00 70.31 103 TRP A N 1
ATOM 797 C CA . TRP A 1 103 ? 12.065 -4.865 6.126 1.00 70.31 103 TRP A CA 1
ATOM 798 C C . TRP A 1 103 ? 12.436 -4.535 7.564 1.00 70.31 103 TRP A C 1
ATOM 800 O O . TRP A 1 103 ? 12.141 -3.424 8.004 1.00 70.31 103 TRP A O 1
ATOM 810 N N . ASN A 1 104 ? 13.002 -5.496 8.294 1.00 65.50 104 ASN A N 1
ATOM 811 C CA . ASN A 1 104 ? 13.157 -5.411 9.751 1.00 65.50 104 ASN A CA 1
ATOM 812 C C . ASN A 1 104 ? 14.621 -5.337 10.202 1.00 65.50 104 ASN A C 1
ATOM 814 O O . ASN A 1 104 ? 14.896 -5.041 11.360 1.00 65.50 104 ASN A O 1
ATOM 818 N N . GLY A 1 105 ? 15.561 -5.528 9.277 1.00 64.06 105 GLY A N 1
ATOM 819 C CA . GLY A 1 105 ? 16.987 -5.525 9.565 1.00 64.06 105 GLY A CA 1
ATOM 820 C C . GLY A 1 105 ? 17.490 -6.806 10.233 1.00 64.06 105 GLY A C 1
ATOM 821 O O . GLY A 1 105 ? 16.711 -7.717 10.503 1.00 64.06 105 GLY A O 1
ATOM 822 N N . PRO A 1 106 ? 18.811 -6.883 10.473 1.00 61.81 106 PRO A N 1
ATOM 823 C CA . PRO A 1 106 ? 19.458 -8.071 11.031 1.00 61.81 106 PRO A CA 1
ATOM 824 C C . PRO A 1 106 ? 19.071 -8.341 12.493 1.00 61.81 106 PRO A C 1
ATOM 826 O O . PRO A 1 106 ? 19.066 -9.496 12.904 1.00 61.81 106 PRO A O 1
ATOM 829 N N . ASP A 1 107 ? 18.710 -7.296 13.248 1.00 58.78 107 ASP A N 1
ATOM 830 C CA . ASP A 1 107 ? 18.306 -7.393 14.660 1.00 58.78 107 ASP A CA 1
ATOM 831 C C . ASP A 1 107 ? 16.804 -7.630 14.844 1.00 58.78 107 ASP A C 1
ATOM 833 O O . ASP A 1 107 ? 16.334 -7.862 15.960 1.00 58.78 107 ASP A O 1
ATOM 837 N N . GLY A 1 108 ? 16.030 -7.594 13.755 1.00 56.12 108 GLY A N 1
ATOM 838 C CA . GLY A 1 108 ? 14.678 -8.114 13.792 1.00 56.12 108 GLY A CA 1
ATOM 839 C C . GLY A 1 108 ? 14.767 -9.599 14.130 1.00 56.12 108 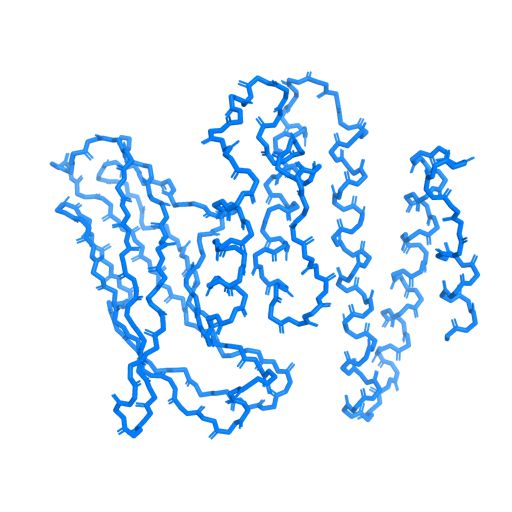GLY A C 1
ATOM 840 O O . GLY A 1 108 ? 15.214 -10.393 13.302 1.00 56.12 108 GLY A O 1
ATOM 841 N N . GLN A 1 109 ? 14.319 -10.006 15.320 1.00 44.69 109 GLN A N 1
ATOM 842 C CA . GLN A 1 109 ? 14.022 -11.418 15.553 1.00 44.69 109 GLN A CA 1
ATOM 843 C C . GLN A 1 109 ? 13.006 -11.830 14.501 1.00 44.69 109 GLN A C 1
ATOM 845 O O . GLN A 1 109 ? 11.946 -11.219 14.452 1.00 44.69 109 GLN A O 1
ATOM 850 N N . SER A 1 110 ? 13.321 -12.814 13.656 1.00 45.59 110 SER A N 1
ATOM 851 C CA . SER A 1 110 ? 12.326 -13.420 12.770 1.00 45.59 110 SER A CA 1
ATOM 852 C C . SER A 1 110 ? 11.277 -14.083 13.656 1.00 45.59 110 SER A C 1
ATOM 854 O O . SER A 1 110 ? 11.594 -15.104 14.269 1.00 45.59 110 SER A O 1
ATOM 856 N N . PRO A 1 111 ? 10.042 -13.562 13.785 1.00 45.19 111 PRO A N 1
ATOM 857 C CA . PRO A 1 111 ? 9.071 -14.187 14.671 1.00 45.19 111 PRO A CA 1
ATOM 858 C C . PRO A 1 111 ? 8.432 -15.443 14.034 1.00 45.19 111 PRO A C 1
ATOM 860 O O . PRO A 1 111 ? 7.340 -15.826 14.455 1.00 45.19 111 PRO A O 1
ATOM 863 N N . TYR A 1 112 ? 9.028 -16.049 12.991 1.00 43.34 112 TYR A N 1
ATOM 864 C CA . TYR A 1 112 ? 8.308 -16.841 11.982 1.00 43.34 112 TYR A CA 1
ATOM 865 C C . TYR A 1 112 ? 8.794 -18.283 11.753 1.00 43.34 112 TYR A C 1
ATOM 867 O O . TYR A 1 112 ? 9.975 -18.539 11.531 1.00 43.34 112 TYR A O 1
ATOM 875 N N . ASP A 1 113 ? 7.805 -19.182 11.683 1.00 48.50 113 ASP A N 1
ATOM 876 C CA . ASP A 1 113 ? 7.789 -20.444 10.931 1.00 48.50 113 ASP A CA 1
ATOM 877 C C . ASP A 1 113 ? 7.345 -20.144 9.477 1.00 48.50 113 ASP A C 1
ATOM 879 O O . ASP A 1 113 ? 6.390 -19.388 9.260 1.00 48.50 113 ASP A O 1
ATOM 883 N N . ASP A 1 114 ? 8.036 -20.716 8.486 1.00 51.59 114 ASP A N 1
ATOM 884 C CA . ASP A 1 114 ? 7.814 -20.533 7.038 1.00 51.59 114 ASP A CA 1
ATOM 885 C C . ASP A 1 114 ? 6.360 -20.843 6.620 1.00 51.59 114 ASP A C 1
ATOM 887 O O . ASP A 1 114 ? 5.813 -20.211 5.714 1.00 51.59 114 ASP A O 1
ATOM 891 N N . ALA A 1 115 ? 5.677 -21.750 7.330 1.00 53.53 115 ALA A N 1
ATOM 892 C CA . ALA A 1 115 ? 4.274 -22.078 7.068 1.00 53.53 115 ALA A CA 1
ATOM 893 C C . ALA A 1 115 ? 3.316 -20.905 7.347 1.00 53.53 115 ALA A C 1
ATOM 895 O O . ALA A 1 115 ? 2.400 -20.657 6.561 1.00 53.53 115 ALA A O 1
ATOM 896 N N . ARG A 1 116 ? 3.544 -20.143 8.426 1.00 53.72 116 ARG A N 1
ATOM 897 C CA . ARG A 1 116 ? 2.684 -19.005 8.791 1.00 53.72 116 ARG A CA 1
ATOM 898 C C . ARG A 1 116 ? 2.865 -17.839 7.826 1.00 53.72 116 ARG A C 1
ATOM 900 O O . ARG A 1 116 ? 1.878 -17.229 7.451 1.00 53.72 116 ARG A O 1
ATOM 907 N N . ILE A 1 117 ? 4.091 -17.585 7.355 1.00 51.69 117 ILE A N 1
ATOM 908 C CA . ILE A 1 117 ? 4.339 -16.567 6.318 1.00 51.69 117 ILE A CA 1
ATOM 909 C C . ILE A 1 117 ? 3.608 -16.935 5.035 1.00 51.69 117 ILE A C 1
ATOM 911 O O . ILE A 1 117 ? 2.960 -16.085 4.442 1.00 51.69 117 ILE A O 1
ATOM 915 N N . ARG A 1 118 ? 3.696 -18.192 4.591 1.00 57.03 118 ARG A N 1
ATOM 916 C CA . ARG A 1 118 ? 2.986 -18.622 3.381 1.00 57.03 118 ARG A CA 1
ATOM 917 C C . ARG A 1 118 ? 1.479 -18.460 3.539 1.00 57.03 118 ARG A C 1
ATOM 919 O O . ARG A 1 118 ? 0.845 -18.015 2.593 1.00 57.03 118 ARG A O 1
ATOM 926 N N . GLN A 1 119 ? 0.936 -18.759 4.718 1.00 59.91 119 GLN A N 1
ATOM 927 C CA . GLN A 1 119 ? -0.481 -18.561 5.011 1.00 59.91 119 GLN A CA 1
ATOM 928 C C . GLN A 1 119 ? -0.857 -17.074 5.029 1.00 59.91 119 GLN A C 1
ATOM 930 O O . GLN A 1 119 ? -1.771 -16.688 4.315 1.00 59.91 119 GLN A O 1
ATOM 935 N N . ASP A 1 120 ? -0.105 -16.226 5.736 1.00 57.97 120 ASP A N 1
ATOM 936 C CA . ASP A 1 120 ? -0.338 -14.779 5.771 1.00 57.97 120 ASP A CA 1
ATOM 937 C C . ASP A 1 120 ? -0.213 -14.174 4.371 1.00 57.97 120 ASP A C 1
ATOM 939 O O . ASP A 1 120 ? -1.034 -13.354 3.986 1.00 57.97 120 ASP A O 1
ATOM 943 N N . VAL A 1 121 ? 0.772 -14.596 3.575 1.00 57.56 121 VAL A N 1
ATOM 944 C CA . VAL A 1 121 ? 0.921 -14.183 2.176 1.00 57.56 121 VAL A CA 1
ATOM 945 C C . VAL A 1 121 ? -0.269 -14.657 1.358 1.00 57.56 121 VAL A C 1
ATOM 947 O O . VAL A 1 121 ? -0.831 -13.841 0.646 1.00 57.56 121 VAL A O 1
ATOM 950 N N . VAL A 1 122 ? -0.698 -15.914 1.466 1.00 63.50 122 VAL A N 1
ATOM 951 C CA . VAL A 1 122 ? -1.875 -16.423 0.746 1.00 63.50 122 VAL A CA 1
ATOM 952 C C . VAL A 1 122 ? -3.132 -15.648 1.138 1.00 63.50 122 VAL A C 1
ATOM 954 O O . VAL A 1 122 ? -3.807 -15.133 0.255 1.00 63.50 122 VAL A O 1
ATOM 957 N N . ASP A 1 123 ? -3.411 -15.484 2.428 1.00 63.84 123 ASP A N 1
ATOM 958 C CA . ASP A 1 123 ? -4.616 -14.815 2.928 1.00 63.84 123 ASP A CA 1
ATOM 959 C C . ASP A 1 123 ? -4.604 -13.317 2.609 1.00 63.84 123 ASP A C 1
ATOM 961 O O . ASP A 1 123 ? -5.616 -12.733 2.225 1.00 63.84 123 ASP A O 1
ATOM 965 N N . THR A 1 124 ? -3.431 -12.692 2.701 1.00 60.78 124 THR A N 1
ATOM 966 C CA . THR A 1 124 ? -3.246 -11.267 2.432 1.00 60.78 124 THR A CA 1
ATOM 967 C C . THR A 1 124 ? -3.247 -10.977 0.931 1.00 60.78 124 THR A C 1
ATOM 969 O O . THR A 1 124 ? -3.830 -9.971 0.534 1.00 60.78 124 THR A O 1
ATOM 972 N N . TYR A 1 125 ? -2.649 -11.827 0.087 1.00 60.16 125 TYR A N 1
ATOM 973 C CA . TYR A 1 125 ? -2.672 -11.678 -1.379 1.00 60.16 125 TYR A CA 1
ATOM 974 C C . TYR A 1 125 ? -4.012 -12.050 -1.992 1.00 60.16 125 TYR A C 1
ATOM 976 O O . TYR A 1 125 ? -4.419 -11.401 -2.948 1.00 60.16 125 TYR A O 1
ATOM 984 N N . ALA A 1 126 ? -4.691 -13.062 -1.453 1.00 59.28 126 ALA A N 1
ATOM 985 C CA . ALA A 1 126 ? -6.037 -13.424 -1.877 1.00 59.28 126 ALA A CA 1
ATOM 986 C C . ALA A 1 126 ? -7.092 -12.431 -1.365 1.00 59.28 126 ALA A C 1
ATOM 988 O O . ALA A 1 126 ? -8.247 -12.502 -1.785 1.00 59.28 126 ALA A O 1
ATOM 989 N N . SER A 1 127 ? -6.730 -11.523 -0.446 1.00 66.31 127 SER A N 1
ATOM 990 C CA . SER A 1 127 ? -7.690 -10.567 0.088 1.00 66.31 127 SER A CA 1
ATOM 991 C C . SER A 1 127 ? -8.121 -9.561 -0.992 1.00 66.31 127 SER A C 1
ATOM 993 O O . SER A 1 127 ? -7.284 -8.804 -1.472 1.00 66.31 127 SER A O 1
ATOM 995 N N . PRO A 1 128 ? -9.422 -9.438 -1.293 1.00 66.94 128 PRO A N 1
ATOM 996 C CA . PRO A 1 128 ? -9.987 -8.497 -2.275 1.00 66.94 128 PRO A CA 1
ATOM 997 C C . PRO A 1 128 ? -9.675 -7.024 -2.023 1.00 66.94 128 PRO A C 1
ATOM 999 O O . PRO A 1 128 ? -9.850 -6.172 -2.893 1.00 66.94 128 PRO A O 1
ATOM 1002 N N . ALA A 1 129 ? -9.363 -6.708 -0.770 1.00 74.25 129 ALA A N 1
ATOM 1003 C CA . ALA A 1 129 ? -9.163 -5.367 -0.270 1.00 74.25 129 ALA A CA 1
ATOM 1004 C C . ALA A 1 129 ? -8.274 -5.397 0.976 1.00 74.25 129 ALA A C 1
ATOM 1006 O O . ALA A 1 129 ? -8.106 -6.434 1.622 1.00 74.25 129 ALA A O 1
ATOM 1007 N N . LEU A 1 130 ? -7.671 -4.262 1.304 1.00 77.69 130 LEU A N 1
ATOM 1008 C CA . LEU A 1 130 ? -6.794 -4.122 2.460 1.00 77.69 130 LEU A CA 1
ATOM 1009 C C . LEU A 1 130 ? -6.779 -2.681 2.946 1.00 77.69 130 LEU A C 1
ATOM 1011 O O . LEU A 1 130 ? -6.945 -1.770 2.143 1.00 77.69 130 LEU A O 1
ATOM 1015 N N . GLY A 1 131 ? -6.504 -2.473 4.231 1.00 72.31 131 GLY A N 1
ATOM 1016 C CA . GLY A 1 131 ? -5.918 -1.213 4.673 1.00 72.31 131 GLY A CA 1
ATOM 1017 C C . GLY A 1 131 ? -4.429 -1.338 4.924 1.00 72.31 131 GLY A C 1
ATOM 1018 O O . GLY A 1 131 ? -3.966 -2.351 5.442 1.00 72.31 131 GLY A O 1
ATOM 1019 N N . PHE A 1 132 ? -3.681 -0.295 4.597 1.00 72.75 132 PHE A N 1
ATOM 1020 C CA . PHE A 1 132 ? -2.268 -0.194 4.928 1.00 72.75 132 PHE A CA 1
ATOM 1021 C C . PHE A 1 132 ? -1.949 1.213 5.425 1.00 72.75 132 PHE A C 1
ATOM 1023 O O . PHE A 1 132 ? -2.382 2.209 4.842 1.00 72.75 132 PHE A O 1
ATOM 1030 N N . GLY A 1 133 ? -1.179 1.287 6.513 1.00 64.19 133 GLY A N 1
ATOM 1031 C CA . GLY A 1 133 ? -0.516 2.527 6.910 1.00 64.19 133 GLY A CA 1
ATOM 1032 C C . GLY A 1 133 ? 0.567 2.905 5.901 1.00 64.19 133 GLY A C 1
ATOM 1033 O O . GLY A 1 133 ? 1.063 2.047 5.172 1.00 64.19 133 GLY A O 1
ATOM 1034 N N . ASP A 1 134 ? 0.980 4.166 5.891 1.00 62.75 134 ASP A N 1
ATOM 1035 C CA . ASP A 1 134 ? 2.206 4.609 5.221 1.00 62.75 134 ASP A CA 1
ATOM 1036 C C . ASP A 1 134 ? 3.266 4.829 6.313 1.00 62.75 134 ASP A C 1
ATOM 1038 O O . ASP A 1 134 ? 3.120 5.766 7.102 1.00 62.75 134 ASP A O 1
ATOM 1042 N N . PRO A 1 135 ? 4.267 3.933 6.473 1.00 54.09 135 PRO A N 1
ATOM 1043 C CA . PRO A 1 135 ? 4.837 3.016 5.472 1.00 54.09 135 PRO A CA 1
ATOM 1044 C C . PRO A 1 135 ? 4.447 1.528 5.615 1.00 54.09 135 PRO A C 1
ATOM 1046 O O . PRO A 1 135 ? 5.135 0.657 5.091 1.00 54.09 135 PRO A O 1
ATOM 1049 N N . GLY A 1 136 ? 3.408 1.197 6.377 1.00 63.34 136 GLY A N 1
ATOM 1050 C CA . GLY A 1 136 ? 2.867 -0.169 6.525 1.00 63.34 136 GLY A CA 1
ATOM 1051 C C . GLY A 1 136 ? 2.257 -0.436 7.903 1.00 63.34 136 GLY A C 1
ATOM 1052 O O . GLY A 1 136 ? 1.577 -1.433 8.107 1.00 63.34 136 GLY A O 1
ATOM 1053 N N . PHE A 1 137 ? 2.490 0.478 8.841 1.00 74.38 137 PHE A N 1
ATOM 1054 C CA . PHE A 1 137 ? 1.922 0.533 10.184 1.00 74.38 137 PHE A CA 1
ATOM 1055 C C . PHE A 1 137 ? 1.594 1.995 10.496 1.00 74.38 137 PHE A C 1
ATOM 1057 O O . PHE A 1 137 ? 2.141 2.901 9.861 1.00 74.38 137 PHE A O 1
ATOM 1064 N N . LEU A 1 138 ? 0.691 2.222 11.441 1.00 85.88 138 LEU A N 1
ATOM 1065 C CA . LEU A 1 138 ? 0.216 3.547 11.822 1.00 85.88 138 LEU A CA 1
ATOM 1066 C C . LEU A 1 138 ? 0.824 3.942 13.170 1.00 85.88 138 LEU A C 1
ATOM 1068 O O . LEU A 1 138 ? 0.509 3.329 14.183 1.00 85.88 138 LEU A O 1
ATOM 1072 N N . VAL A 1 139 ? 1.687 4.955 13.206 1.00 90.12 139 VAL A N 1
ATOM 1073 C CA . VAL A 1 139 ? 2.189 5.497 14.482 1.00 90.12 139 VAL A CA 1
ATOM 1074 C C . VAL A 1 139 ? 1.259 6.613 14.928 1.00 90.12 139 VAL A C 1
ATOM 1076 O O . VAL A 1 139 ? 1.056 7.560 14.173 1.00 90.12 139 VAL A O 1
ATOM 1079 N N . LEU A 1 140 ? 0.696 6.499 16.128 1.00 93.44 140 LEU A N 1
ATOM 1080 C CA . LEU A 1 140 ? -0.231 7.474 16.692 1.00 93.44 140 LEU A CA 1
ATOM 1081 C C . LEU A 1 140 ? 0.326 8.025 18.000 1.00 93.44 140 LEU A C 1
ATOM 1083 O O . LEU A 1 140 ? 0.521 7.287 18.960 1.00 93.44 140 LEU A O 1
ATOM 1087 N N . GLU A 1 141 ? 0.526 9.336 18.058 1.00 96.50 141 GLU A N 1
ATOM 1088 C CA . GLU A 1 141 ? 0.845 10.018 19.312 1.00 96.50 141 GLU A CA 1
ATOM 1089 C C . GLU A 1 141 ? -0.454 10.281 20.085 1.00 96.50 141 GLU A C 1
ATOM 1091 O O . GLU A 1 141 ? -1.451 10.742 19.509 1.00 96.50 141 GLU A O 1
ATOM 1096 N N . ARG A 1 142 ? -0.469 10.013 21.393 1.00 96.69 142 ARG A N 1
ATOM 1097 C CA . ARG A 1 142 ? -1.616 10.339 22.252 1.00 96.69 142 ARG A CA 1
ATOM 1098 C C . ARG A 1 142 ? -1.911 11.831 22.229 1.00 96.69 142 ARG A C 1
ATOM 1100 O O . ARG A 1 142 ? -1.026 12.666 22.397 1.00 96.69 142 ARG A O 1
ATOM 1107 N N . ALA A 1 143 ? -3.186 12.159 22.021 1.00 94.38 143 ALA A N 1
ATOM 1108 C CA . ALA A 1 143 ? -3.662 13.522 21.778 1.00 94.38 143 ALA A CA 1
ATOM 1109 C C . ALA A 1 143 ? -3.009 14.228 20.570 1.00 94.38 143 ALA A C 1
ATOM 1111 O O . ALA A 1 143 ? -3.200 15.433 20.402 1.00 94.38 143 ALA A O 1
ATOM 1112 N N . GLY A 1 144 ? -2.300 13.487 19.716 1.00 93.62 144 GLY A N 1
ATOM 1113 C CA . GLY A 1 144 ? -1.638 13.999 18.528 1.00 93.62 144 GLY A CA 1
ATOM 1114 C C . GLY A 1 144 ? -2.593 14.313 17.382 1.00 93.62 144 GLY A C 1
ATOM 1115 O O . GLY A 1 144 ? -3.825 14.199 17.488 1.00 93.62 144 GLY A O 1
ATOM 1116 N N . ASP A 1 145 ? -1.985 14.716 16.270 1.00 95.25 145 ASP A N 1
ATOM 1117 C CA . ASP A 1 145 ? -2.688 14.984 15.024 1.00 95.25 145 ASP A CA 1
ATOM 1118 C C . ASP A 1 145 ? -3.151 13.681 14.351 1.00 95.25 145 ASP A C 1
ATOM 1120 O O . ASP A 1 145 ? -2.530 12.629 14.529 1.00 95.25 145 ASP A O 1
ATOM 1124 N N . PRO A 1 146 ? -4.238 13.722 13.559 1.00 94.06 146 PRO A N 1
ATOM 1125 C CA . PRO A 1 146 ? -4.663 12.569 12.782 1.00 94.06 146 PRO A CA 1
ATOM 1126 C C . PRO A 1 146 ? -3.601 12.136 11.765 1.00 94.06 146 PRO A C 1
ATOM 1128 O O . PRO A 1 146 ? -3.073 12.954 11.010 1.00 94.06 146 PRO A O 1
ATOM 1131 N N . VAL A 1 147 ? -3.351 10.831 11.689 1.00 92.38 147 VAL A N 1
ATOM 1132 C CA . VAL A 1 147 ? -2.404 10.223 10.751 1.00 92.38 147 VAL A CA 1
ATOM 1133 C C . VAL A 1 147 ? -3.176 9.452 9.678 1.00 92.38 147 VAL A C 1
ATOM 1135 O O . VAL A 1 147 ? -4.048 8.643 10.014 1.00 92.38 147 VAL A O 1
ATOM 1138 N N . PRO A 1 148 ? -2.911 9.696 8.382 1.00 91.44 148 PRO A N 1
ATOM 1139 C CA . PRO A 1 148 ? -3.632 9.029 7.311 1.00 91.44 148 PRO A CA 1
ATOM 1140 C C . PRO A 1 148 ? -3.145 7.591 7.091 1.00 91.44 148 PRO A C 1
ATOM 1142 O O . PRO A 1 148 ? -1.951 7.303 7.141 1.00 91.44 148 PRO A O 1
ATOM 1145 N N . PHE A 1 149 ? -4.075 6.712 6.739 1.00 88.69 149 PHE A N 1
ATOM 1146 C CA . PHE A 1 149 ? -3.820 5.427 6.100 1.00 88.69 149 PHE A CA 1
ATOM 1147 C C . PHE A 1 149 ? -4.838 5.196 4.983 1.00 88.69 149 PHE A C 1
ATOM 1149 O O . PHE A 1 149 ? -5.883 5.850 4.925 1.00 88.69 149 PHE A O 1
ATOM 1156 N N . ASP A 1 150 ? -4.528 4.279 4.076 1.00 88.38 150 ASP A N 1
ATOM 1157 C CA . ASP A 1 150 ? -5.352 4.032 2.899 1.00 88.38 150 ASP A CA 1
ATOM 1158 C C . ASP A 1 150 ? -6.035 2.665 2.995 1.00 88.38 150 ASP A C 1
ATOM 1160 O O . ASP A 1 150 ? -5.452 1.692 3.468 1.00 88.38 150 ASP A O 1
ATOM 1164 N N . VAL A 1 151 ? -7.285 2.604 2.536 1.00 88.56 151 VAL A N 1
ATOM 1165 C CA . VAL A 1 151 ? -8.065 1.383 2.321 1.00 88.56 151 VAL A CA 1
ATOM 1166 C C . VAL A 1 151 ? -8.256 1.217 0.819 1.00 88.56 151 VAL A C 1
ATOM 1168 O O . VAL A 1 151 ? -8.827 2.092 0.170 1.00 88.56 151 VAL A O 1
ATOM 1171 N N . GLU A 1 152 ? -7.791 0.111 0.252 1.00 85.94 152 GLU A N 1
ATOM 1172 C CA . GLU A 1 152 ? -7.759 -0.123 -1.191 1.00 85.94 152 GLU A CA 1
ATOM 1173 C C . GLU A 1 152 ? -8.381 -1.471 -1.566 1.00 85.94 152 GLU A C 1
ATOM 1175 O O . GLU A 1 152 ? -8.162 -2.472 -0.888 1.00 85.94 152 GLU A O 1
ATOM 1180 N N . ALA A 1 153 ? -9.145 -1.497 -2.661 1.00 81.06 153 ALA A N 1
ATOM 1181 C CA . ALA A 1 153 ? -9.691 -2.710 -3.270 1.00 81.06 153 ALA A CA 1
ATOM 1182 C C . ALA A 1 153 ? -8.893 -3.096 -4.525 1.00 81.06 153 ALA A C 1
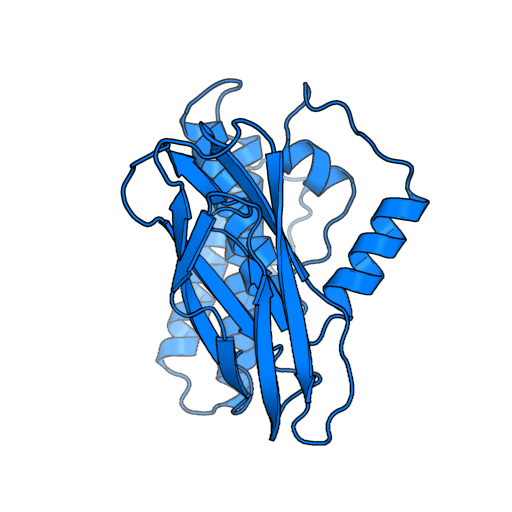ATOM 1184 O O . ALA A 1 153 ? -8.561 -2.227 -5.333 1.00 81.06 153 ALA A O 1
ATOM 1185 N N . GLN A 1 154 ? -8.625 -4.393 -4.692 1.00 75.88 154 GLN A N 1
ATOM 1186 C CA . GLN A 1 154 ? -7.867 -4.984 -5.796 1.00 75.88 154 GLN A CA 1
ATOM 1187 C C . GLN A 1 154 ? -8.569 -4.792 -7.147 1.00 75.88 154 GLN A C 1
ATOM 1189 O O . GLN A 1 154 ? -9.792 -4.853 -7.255 1.00 75.88 154 GLN A O 1
ATOM 1194 N N . ASP A 1 155 ? -7.778 -4.601 -8.202 1.00 69.62 155 ASP A N 1
ATOM 1195 C CA . ASP A 1 155 ? -8.251 -4.408 -9.573 1.00 69.62 155 ASP A CA 1
ATOM 1196 C C . ASP A 1 155 ? -8.534 -5.723 -10.322 1.00 69.62 155 ASP A C 1
ATOM 1198 O O . ASP A 1 155 ? -9.517 -5.796 -11.052 1.00 69.62 155 ASP A O 1
ATOM 1202 N N . VAL A 1 156 ? -7.691 -6.753 -10.169 1.00 58.69 156 VAL A N 1
ATOM 1203 C CA . VAL A 1 156 ? -7.731 -7.958 -11.027 1.00 58.69 156 VAL A CA 1
ATOM 1204 C C . VAL A 1 156 ? -8.908 -8.893 -10.721 1.00 58.69 156 VAL A C 1
ATOM 1206 O O . VAL A 1 156 ? -9.581 -9.314 -11.658 1.00 58.69 156 VAL A O 1
ATOM 1209 N N . ASP A 1 157 ? -9.198 -9.161 -9.445 1.00 60.59 157 ASP A N 1
ATOM 1210 C CA . ASP A 1 157 ? -10.250 -10.118 -9.053 1.00 60.59 157 ASP A CA 1
ATOM 1211 C C . ASP A 1 157 ? -11.615 -9.453 -8.789 1.00 60.59 157 ASP A C 1
ATOM 1213 O O . ASP A 1 157 ? -12.636 -10.133 -8.719 1.00 60.59 157 ASP A O 1
ATOM 1217 N N . PHE A 1 158 ? -11.657 -8.116 -8.686 1.00 62.91 158 PHE A 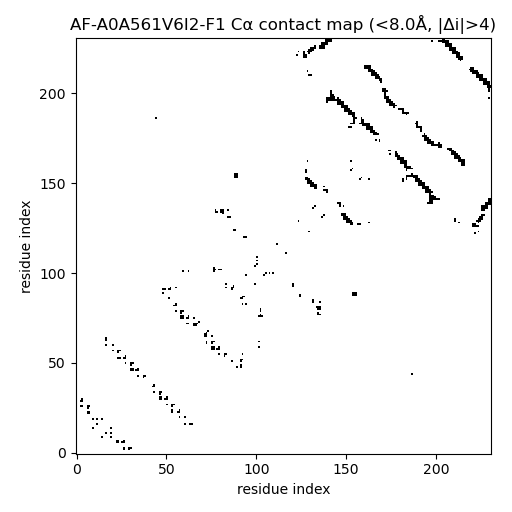N 1
ATOM 1218 C CA . PHE A 1 158 ? -12.861 -7.352 -8.319 1.00 62.91 158 PHE A CA 1
ATOM 1219 C C . PHE A 1 158 ? -13.230 -6.254 -9.320 1.00 62.91 158 PHE A C 1
ATOM 1221 O O . PHE A 1 158 ? -14.050 -5.385 -9.014 1.00 62.91 158 PHE A O 1
ATOM 1228 N N . ALA A 1 159 ? -12.683 -6.290 -10.540 1.00 66.31 159 ALA A N 1
ATOM 1229 C CA . ALA A 1 159 ? -13.105 -5.395 -11.613 1.00 66.31 159 ALA A CA 1
ATOM 1230 C C . ALA A 1 159 ? -14.630 -5.465 -11.815 1.00 66.31 159 ALA A C 1
ATOM 1232 O O . ALA A 1 159 ? -15.184 -6.514 -12.129 1.00 66.31 159 ALA A O 1
ATOM 1233 N N . GLY A 1 160 ? -15.317 -4.332 -11.642 1.00 68.62 160 GLY A N 1
ATOM 1234 C CA . GLY A 1 160 ? -16.778 -4.262 -11.760 1.00 68.62 160 GLY A CA 1
ATOM 1235 C C . GLY A 1 160 ? -17.549 -4.583 -10.475 1.00 68.62 160 GLY A C 1
ATOM 1236 O O . GLY A 1 160 ? -18.768 -4.422 -10.456 1.00 68.62 160 GLY A O 1
ATOM 1237 N N . HIS A 1 161 ? -16.869 -4.947 -9.387 1.00 77.50 161 HIS A N 1
ATOM 1238 C CA . HIS A 1 161 ? -17.485 -5.138 -8.079 1.00 77.50 161 HIS A CA 1
ATOM 1239 C C . HIS A 1 161 ? -17.448 -3.853 -7.239 1.00 77.50 161 HIS A C 1
ATOM 1241 O O . HIS A 1 161 ? -16.576 -2.988 -7.365 1.00 77.50 161 HIS A O 1
ATOM 1247 N N . THR A 1 162 ? -18.441 -3.726 -6.360 1.00 87.12 162 THR A N 1
ATOM 1248 C CA . THR A 1 162 ? -18.478 -2.704 -5.310 1.00 87.12 162 THR A CA 1
ATOM 1249 C C . THR A 1 162 ? -18.146 -3.375 -3.984 1.00 87.12 162 THR A C 1
ATOM 1251 O O . THR A 1 162 ? -18.788 -4.362 -3.623 1.00 87.12 162 THR A O 1
ATOM 1254 N N . VAL A 1 163 ? -17.150 -2.836 -3.280 1.00 89.19 163 VAL A N 1
ATOM 1255 C CA . VAL A 1 163 ? -16.698 -3.318 -1.972 1.00 89.19 163 VAL A CA 1
ATOM 1256 C C . VAL A 1 163 ? -17.107 -2.309 -0.907 1.00 89.19 163 VAL A C 1
ATOM 1258 O O . VAL A 1 163 ? -16.736 -1.138 -0.973 1.00 89.19 163 VAL A O 1
ATOM 1261 N N . HIS A 1 164 ? -17.858 -2.753 0.088 1.00 93.50 164 HIS A N 1
ATOM 1262 C CA . HIS A 1 164 ? -18.132 -2.012 1.312 1.00 93.50 164 HIS A CA 1
ATOM 1263 C C . HIS A 1 164 ? -17.079 -2.362 2.355 1.00 93.50 164 HIS A C 1
ATOM 1265 O O . HIS A 1 164 ? -16.690 -3.525 2.468 1.00 93.50 164 HIS A O 1
ATOM 1271 N N . TRP A 1 165 ? -16.636 -1.371 3.122 1.00 94.81 165 TRP A N 1
ATOM 1272 C CA . TRP A 1 165 ? -15.668 -1.583 4.191 1.00 94.81 165 TRP A CA 1
ATOM 1273 C C . TRP A 1 165 ? -16.090 -0.897 5.483 1.00 94.81 165 TRP A C 1
ATOM 1275 O O . TRP A 1 165 ? -16.806 0.108 5.475 1.00 94.81 165 TRP A O 1
ATOM 1285 N N . THR A 1 166 ? -15.656 -1.456 6.605 1.00 97.00 166 THR A N 1
ATOM 1286 C CA . THR A 1 166 ? -15.863 -0.905 7.947 1.00 97.00 166 THR A CA 1
ATOM 1287 C C . THR A 1 166 ? -14.593 -1.098 8.758 1.00 97.00 166 THR A C 1
ATOM 1289 O O . THR A 1 166 ? -13.986 -2.162 8.705 1.00 97.00 166 THR A O 1
ATOM 1292 N N . ALA A 1 167 ? -14.188 -0.063 9.480 1.00 96.12 167 ALA A N 1
ATOM 1293 C CA . ALA A 1 167 ? -13.019 -0.038 10.333 1.00 96.12 167 ALA A CA 1
ATOM 1294 C C . ALA A 1 167 ? -13.443 -0.059 11.802 1.00 96.12 167 ALA A C 1
ATOM 1296 O O . ALA A 1 167 ? -14.258 0.753 12.243 1.00 96.12 167 ALA A O 1
ATOM 1297 N N . THR A 1 168 ? -12.852 -0.968 12.562 1.00 96.44 168 THR A N 1
ATOM 1298 C CA . THR A 1 168 ? -12.986 -1.060 14.011 1.00 96.44 168 THR A CA 1
ATOM 1299 C C . THR A 1 168 ? -11.647 -0.714 14.635 1.00 96.44 168 THR A C 1
ATOM 1301 O O . THR A 1 168 ? -10.637 -1.371 14.373 1.00 96.44 168 THR A O 1
ATOM 1304 N N . ALA A 1 169 ? -11.650 0.346 15.434 1.00 95.12 169 ALA A N 1
ATOM 1305 C CA . ALA A 1 169 ? -10.479 0.834 16.140 1.00 95.12 169 ALA A CA 1
ATOM 1306 C C . ALA A 1 169 ? -10.356 0.172 17.522 1.00 95.12 169 ALA A C 1
ATOM 1308 O O . ALA A 1 169 ? -11.380 -0.222 18.088 1.00 95.12 169 ALA A O 1
ATOM 1309 N N . PRO A 1 170 ? -9.141 0.073 18.082 1.00 94.44 170 PRO A N 1
ATOM 1310 C CA . PRO A 1 170 ? -8.970 -0.218 19.500 1.00 94.44 170 PRO A CA 1
ATOM 1311 C C . PRO A 1 170 ? -9.476 0.946 20.370 1.00 94.44 170 PRO A C 1
ATOM 1313 O O . PRO A 1 170 ? -9.628 2.078 19.899 1.00 94.44 170 PRO A O 1
ATOM 1316 N N . ASP A 1 171 ? -9.712 0.674 21.655 1.00 94.94 171 ASP A N 1
ATOM 1317 C CA . ASP A 1 171 ? -10.156 1.687 22.616 1.00 94.94 171 ASP A CA 1
ATOM 1318 C C . ASP A 1 171 ? -9.191 2.882 22.659 1.00 94.94 171 ASP A C 1
ATOM 1320 O O . ASP A 1 171 ? -7.970 2.730 22.693 1.00 94.94 171 ASP A O 1
ATOM 1324 N N . GLY A 1 172 ? -9.750 4.094 22.655 1.00 94.88 172 GLY A N 1
ATOM 1325 C CA . GLY A 1 172 ? -8.967 5.330 22.621 1.00 94.88 172 GLY A CA 1
ATOM 1326 C C . GLY A 1 172 ? -8.451 5.727 21.233 1.00 94.88 172 GLY A C 1
ATOM 1327 O O . GLY A 1 172 ? -7.763 6.737 21.126 1.00 94.88 172 GLY A O 1
ATOM 1328 N N . VAL A 1 173 ? -8.805 5.012 20.159 1.00 96.75 173 VAL A N 1
ATOM 1329 C CA . VAL A 1 173 ? -8.506 5.425 18.777 1.00 96.75 173 VAL A CA 1
ATOM 1330 C C . VAL A 1 173 ? -9.783 5.812 18.035 1.00 96.75 173 VAL A C 1
ATOM 1332 O O . VAL A 1 173 ? -10.780 5.094 18.040 1.00 96.75 173 VAL A O 1
ATOM 1335 N N . VAL A 1 174 ? -9.745 6.962 17.364 1.00 96.88 174 VAL A N 1
ATOM 1336 C CA . VAL A 1 174 ? -10.823 7.484 16.516 1.00 96.88 174 VAL A CA 1
ATOM 1337 C C . VAL A 1 174 ? -10.415 7.357 15.051 1.00 96.88 174 VAL A C 1
ATOM 1339 O O . VAL A 1 174 ? -9.282 7.686 14.701 1.00 96.88 174 VAL A O 1
ATOM 1342 N N . LEU A 1 175 ? -11.336 6.887 14.203 1.00 96.69 175 LEU A N 1
ATOM 1343 C CA . LEU A 1 175 ? -11.127 6.692 12.766 1.00 96.69 175 LEU A CA 1
ATOM 1344 C C . LEU A 1 175 ? -12.155 7.476 11.956 1.00 96.69 175 LEU A C 1
ATOM 1346 O O . LEU A 1 175 ? -13.359 7.289 12.146 1.00 96.69 175 LEU A O 1
ATOM 1350 N N . GLU A 1 176 ? -11.690 8.288 11.009 1.00 96.44 176 GLU A N 1
ATOM 1351 C CA . GLU A 1 176 ? -12.563 9.085 10.147 1.00 96.44 176 GLU A CA 1
ATOM 1352 C C . GLU A 1 176 ? -12.135 9.037 8.665 1.00 96.44 176 GLU A C 1
ATOM 1354 O O . GLU A 1 176 ? -11.025 9.456 8.332 1.00 96.44 176 GLU A O 1
ATOM 1359 N N . PRO A 1 177 ? -13.004 8.565 7.747 1.00 97.00 177 PRO A N 1
ATOM 1360 C CA . PRO A 1 177 ? -14.252 7.854 8.025 1.00 97.00 177 PRO A CA 1
ATOM 1361 C C . PRO A 1 177 ? -13.985 6.446 8.589 1.00 97.00 177 PRO A C 1
ATOM 1363 O O . PRO A 1 177 ? -12.992 5.811 8.255 1.00 97.00 177 PRO A O 1
ATOM 1366 N N . SER A 1 178 ? -14.901 5.918 9.402 1.00 96.50 178 SER A N 1
ATOM 1367 C CA . SER A 1 178 ? -14.832 4.536 9.908 1.00 96.50 178 SER A CA 1
ATOM 1368 C C . SER A 1 178 ? -15.500 3.515 8.981 1.00 96.50 178 SER A C 1
ATOM 1370 O O . SER A 1 178 ? -15.497 2.322 9.258 1.00 96.50 178 SER A O 1
ATOM 1372 N N . SER A 1 179 ? -16.104 3.949 7.878 1.00 96.88 179 SER A N 1
ATOM 1373 C CA . SER A 1 179 ? -16.693 3.061 6.876 1.00 96.88 179 SER A CA 1
ATOM 1374 C C . SER A 1 179 ? -16.778 3.750 5.522 1.00 96.88 179 SER A C 1
ATOM 1376 O O . SER A 1 179 ? -16.731 4.978 5.420 1.00 96.88 179 SER A O 1
ATOM 1378 N N . GLY A 1 180 ? -16.917 2.961 4.462 1.00 95.75 180 GLY A N 1
ATOM 1379 C CA . GLY A 1 180 ? -17.015 3.514 3.122 1.00 95.75 180 GLY A CA 1
ATOM 1380 C C . GLY A 1 180 ? -17.300 2.480 2.050 1.00 95.75 180 GLY A C 1
ATOM 1381 O O . GLY A 1 180 ? -17.696 1.342 2.307 1.00 95.75 180 GLY A O 1
ATOM 1382 N N . THR A 1 181 ? -17.158 2.911 0.800 1.00 93.50 181 THR A N 1
ATOM 1383 C CA . THR A 1 181 ? -17.403 2.076 -0.376 1.00 93.50 181 THR A CA 1
ATOM 1384 C C . THR A 1 181 ? -16.344 2.339 -1.435 1.00 93.50 181 THR A C 1
ATOM 1386 O O . THR A 1 181 ? -16.092 3.484 -1.804 1.00 93.50 181 THR A O 1
ATOM 1389 N N . LEU A 1 182 ? -15.757 1.266 -1.949 1.00 90.06 182 LEU A N 1
ATOM 1390 C CA . LEU A 1 182 ? -14.755 1.261 -3.002 1.00 90.06 182 LEU A CA 1
ATOM 1391 C C . LEU A 1 182 ? -15.399 0.708 -4.275 1.00 90.06 182 LEU A C 1
ATOM 1393 O O . LEU A 1 182 ? -15.957 -0.390 -4.283 1.00 90.06 182 LEU A O 1
ATOM 1397 N N . LYS A 1 183 ? -15.354 1.489 -5.357 1.00 86.38 183 LYS A N 1
ATOM 1398 C CA . LYS A 1 183 ? -15.880 1.090 -6.670 1.00 86.38 183 LYS A CA 1
ATOM 1399 C C . LYS A 1 183 ? -14.717 0.835 -7.611 1.00 86.38 183 LYS A C 1
ATOM 1401 O O . LYS A 1 183 ? -14.151 1.788 -8.146 1.00 86.38 183 LYS A O 1
ATOM 1406 N N . VAL A 1 184 ? -14.378 -0.432 -7.822 1.00 73.62 184 VAL A N 1
ATOM 1407 C CA . VAL A 1 184 ? -13.259 -0.819 -8.685 1.00 73.62 184 VAL A CA 1
ATOM 1408 C C . VAL A 1 184 ? -13.655 -0.595 -10.145 1.00 73.62 184 VAL A C 1
ATOM 1410 O O . VAL A 1 184 ? -14.559 -1.243 -10.676 1.00 73.62 184 VAL A O 1
ATOM 1413 N N . ARG A 1 185 ? -12.996 0.367 -10.801 1.00 66.69 185 ARG A N 1
ATOM 1414 C CA . ARG A 1 185 ? -13.254 0.743 -12.198 1.00 66.69 185 ARG A CA 1
ATOM 1415 C C . ARG A 1 185 ? -12.007 0.488 -13.041 1.00 66.69 185 ARG A C 1
ATOM 1417 O O . ARG A 1 185 ? -11.183 1.378 -13.230 1.00 66.69 185 ARG A O 1
ATOM 1424 N N . GLY A 1 186 ? -11.898 -0.722 -13.581 1.00 63.28 186 GLY A N 1
ATOM 1425 C CA . GLY A 1 186 ? -10.791 -1.111 -14.455 1.00 63.28 186 GLY A CA 1
ATOM 1426 C C . GLY A 1 186 ? -9.520 -1.471 -13.685 1.00 63.28 186 GLY A C 1
ATOM 1427 O O . GLY A 1 186 ? -9.589 -1.999 -12.586 1.00 63.28 186 GLY A O 1
ATOM 1428 N N . THR A 1 187 ? -8.355 -1.205 -14.278 1.00 56.69 187 THR A N 1
ATOM 1429 C CA . THR A 1 187 ? -7.053 -1.751 -13.840 1.00 56.69 187 THR A CA 1
ATOM 1430 C C . THR A 1 187 ? -6.339 -0.913 -12.773 1.00 56.69 187 THR A C 1
ATOM 1432 O O . THR A 1 187 ? -5.109 -0.873 -12.728 1.00 56.69 187 THR A O 1
ATOM 1435 N N . ARG A 1 188 ? -7.077 -0.120 -11.995 1.00 63.16 188 ARG A N 1
ATOM 1436 C CA . ARG A 1 188 ? -6.535 0.605 -10.841 1.00 63.16 188 ARG A CA 1
ATOM 1437 C C . ARG A 1 188 ? -7.463 0.377 -9.662 1.00 63.16 188 ARG A C 1
ATOM 1439 O O . ARG A 1 188 ? -8.681 0.490 -9.818 1.00 63.16 188 ARG A O 1
ATOM 1446 N N . GLY A 1 189 ? -6.864 0.074 -8.515 1.00 69.69 189 GLY A N 1
ATOM 1447 C CA . GLY A 1 189 ? -7.593 -0.077 -7.270 1.00 69.69 189 GLY A CA 1
ATOM 1448 C C . GLY A 1 189 ? -8.373 1.188 -6.931 1.00 69.69 189 GLY A C 1
ATOM 1449 O O . GLY A 1 189 ? -7.991 2.305 -7.298 1.00 69.69 189 GLY A O 1
ATOM 1450 N N . ALA A 1 190 ? -9.511 1.001 -6.273 1.00 81.00 190 ALA A N 1
ATOM 1451 C CA . ALA A 1 190 ? -10.234 2.103 -5.660 1.00 81.00 190 ALA A CA 1
ATOM 1452 C C . ALA A 1 190 ? -9.690 2.299 -4.248 1.00 81.00 190 ALA A C 1
ATOM 1454 O O . ALA A 1 190 ? -9.634 1.334 -3.490 1.00 81.00 190 ALA A O 1
ATOM 1455 N N . THR A 1 191 ? -9.342 3.538 -3.905 1.00 86.12 191 THR A N 1
ATOM 1456 C CA . THR A 1 191 ? -8.749 3.892 -2.611 1.00 86.12 191 THR A CA 1
ATOM 1457 C C . THR A 1 191 ? -9.671 4.834 -1.840 1.00 86.12 191 THR A C 1
ATOM 1459 O O . THR A 1 191 ? -10.250 5.757 -2.416 1.00 86.12 191 THR A O 1
ATOM 1462 N N . ALA A 1 192 ? -9.778 4.625 -0.533 1.00 90.19 192 ALA A N 1
ATOM 1463 C CA . ALA A 1 192 ? -10.337 5.563 0.428 1.00 90.19 192 ALA A CA 1
ATOM 1464 C C . ALA A 1 192 ? -9.260 5.915 1.454 1.00 90.19 192 ALA A C 1
ATOM 1466 O O . ALA A 1 192 ? -8.565 5.031 1.945 1.00 90.19 192 ALA A O 1
ATOM 1467 N N . ARG A 1 193 ? -9.138 7.200 1.784 1.00 92.25 193 ARG A N 1
ATOM 1468 C CA . ARG A 1 193 ? -8.230 7.662 2.833 1.00 92.25 193 ARG A CA 1
ATOM 1469 C C . ARG A 1 193 ? -8.972 7.736 4.158 1.00 92.25 193 ARG A C 1
ATOM 1471 O O . ARG A 1 193 ? -10.060 8.307 4.209 1.00 92.25 193 ARG A O 1
ATOM 1478 N N . VAL A 1 194 ? -8.366 7.183 5.199 1.00 94.12 194 VAL A N 1
ATOM 1479 C CA . VAL A 1 194 ? -8.857 7.187 6.578 1.00 94.12 194 VAL A CA 1
ATOM 1480 C C . VAL A 1 194 ? -7.839 7.898 7.452 1.00 94.12 194 VAL A C 1
ATOM 1482 O O . VAL A 1 194 ? -6.642 7.674 7.315 1.00 94.12 194 VAL A O 1
ATOM 1485 N N . ALA A 1 195 ? -8.298 8.766 8.341 1.00 95.06 195 ALA A N 1
ATOM 1486 C CA . ALA A 1 195 ? -7.469 9.403 9.348 1.00 95.06 195 ALA A CA 1
ATOM 1487 C C . ALA A 1 195 ? -7.677 8.700 10.693 1.00 95.06 195 ALA A C 1
ATOM 1489 O O . ALA A 1 195 ? -8.811 8.579 11.157 1.00 95.06 195 ALA A O 1
ATOM 1490 N N . GLY A 1 196 ? -6.592 8.226 11.304 1.00 94.75 196 GLY A N 1
ATOM 1491 C CA . GLY A 1 196 ? -6.597 7.667 12.654 1.00 94.75 196 GLY A CA 1
ATOM 1492 C C . GLY A 1 196 ? -6.006 8.644 13.662 1.00 94.75 196 GLY A C 1
ATOM 1493 O O . GLY A 1 196 ? -5.007 9.297 13.373 1.00 94.75 196 GLY A O 1
ATOM 1494 N N . ARG A 1 197 ? -6.604 8.749 14.849 1.00 96.75 197 ARG A N 1
ATOM 1495 C CA . ARG A 1 197 ? -6.118 9.606 15.939 1.00 96.75 197 ARG A CA 1
ATOM 1496 C C . ARG A 1 197 ? -6.245 8.897 17.283 1.00 96.75 197 ARG A C 1
ATOM 1498 O O . ARG A 1 197 ? -7.318 8.389 17.592 1.00 96.75 197 ARG A O 1
ATOM 1505 N N . ALA A 1 198 ? -5.191 8.921 18.096 1.00 97.31 198 ALA A N 1
ATOM 1506 C CA . ALA A 1 198 ? -5.250 8.460 19.482 1.00 97.31 198 ALA A CA 1
ATOM 1507 C C . ALA A 1 198 ? -5.721 9.588 20.419 1.00 97.31 198 ALA A C 1
ATOM 1509 O O . ALA A 1 198 ? -5.261 10.732 20.335 1.00 97.31 198 ALA A O 1
ATOM 1510 N N . THR A 1 199 ? -6.641 9.279 21.330 1.00 97.00 199 THR A N 1
ATOM 1511 C CA . THR A 1 199 ? -7.028 10.176 22.425 1.00 97.00 199 THR A CA 1
ATOM 1512 C C . THR A 1 199 ? -5.904 10.270 23.461 1.00 97.00 199 THR A C 1
ATOM 1514 O O . THR A 1 199 ? -4.936 9.512 23.421 1.00 97.00 199 THR A O 1
ATOM 1517 N N . ALA A 1 200 ? -6.010 11.216 24.399 1.00 96.00 200 ALA A N 1
ATOM 1518 C CA . ALA A 1 200 ? -5.027 11.362 25.477 1.00 96.00 200 ALA A CA 1
ATOM 1519 C C . ALA A 1 200 ? -4.935 10.109 26.373 1.00 96.00 200 ALA A C 1
ATOM 1521 O O . ALA A 1 200 ? -3.858 9.784 26.869 1.00 96.00 200 ALA A O 1
ATOM 1522 N N . ASP A 1 201 ? -6.056 9.399 26.532 1.00 95.06 201 ASP A N 1
ATOM 1523 C CA . ASP A 1 201 ? -6.198 8.246 27.427 1.00 95.06 201 ASP A 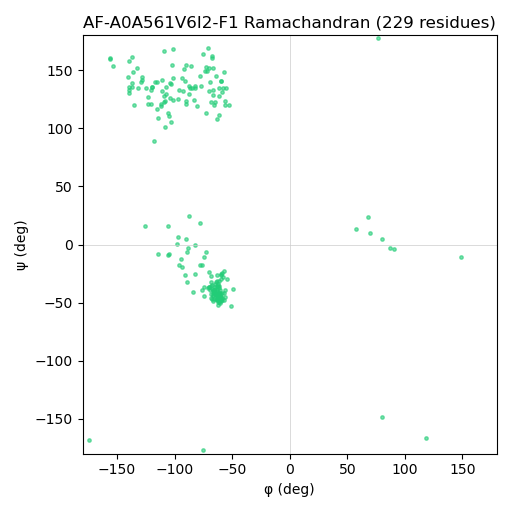CA 1
ATOM 1524 C C . ASP A 1 201 ? -6.020 6.897 26.712 1.00 95.06 201 ASP A C 1
ATOM 1526 O O . ASP A 1 201 ? -6.255 5.846 27.310 1.00 95.06 201 ASP A O 1
ATOM 1530 N N . ALA A 1 202 ? -5.636 6.902 25.430 1.00 96.00 202 ALA A N 1
ATOM 1531 C CA . ALA A 1 202 ? -5.396 5.669 24.689 1.00 96.00 202 ALA A CA 1
ATOM 1532 C C . ALA A 1 202 ? -4.285 4.842 25.358 1.00 96.00 202 ALA A C 1
ATOM 1534 O O . ALA A 1 202 ? -3.284 5.385 25.837 1.00 96.00 202 ALA A O 1
ATOM 1535 N N . ALA A 1 203 ? -4.452 3.520 25.394 1.00 95.44 203 ALA A N 1
ATOM 1536 C CA . ALA A 1 203 ? -3.412 2.635 25.903 1.00 95.44 203 ALA A CA 1
ATOM 1537 C C . ALA A 1 203 ? -2.196 2.672 24.966 1.00 95.44 203 ALA A C 1
ATOM 1539 O O . ALA A 1 203 ? -2.343 2.588 23.749 1.00 95.44 203 ALA A O 1
ATOM 1540 N N . ALA A 1 204 ? -0.998 2.816 25.534 1.00 94.38 204 ALA A N 1
ATOM 1541 C CA . ALA A 1 204 ? 0.237 2.768 24.761 1.00 94.38 204 ALA A CA 1
ATOM 1542 C C . ALA A 1 204 ? 0.563 1.327 24.336 1.00 94.38 204 ALA A C 1
ATOM 1544 O O . ALA A 1 204 ? 0.298 0.378 25.080 1.00 94.38 204 ALA A O 1
ATOM 1545 N N . GLY A 1 205 ? 1.218 1.186 23.185 1.00 90.94 205 GLY A N 1
ATOM 1546 C CA . GLY A 1 205 ? 1.656 -0.095 22.638 1.00 90.94 205 GLY A CA 1
ATOM 1547 C C . GLY A 1 205 ? 1.024 -0.436 21.292 1.00 90.94 205 GLY A C 1
ATOM 1548 O O . GLY A 1 205 ? 0.457 0.415 20.604 1.00 90.94 205 GLY A O 1
ATOM 1549 N N . SER A 1 206 ? 1.173 -1.702 20.898 1.00 88.31 206 SER A N 1
ATOM 1550 C CA . SER A 1 206 ? 0.725 -2.186 19.594 1.00 88.31 206 SER A CA 1
ATOM 1551 C C . SER A 1 206 ? -0.712 -2.695 19.636 1.00 88.31 206 SER A C 1
ATOM 1553 O O . SER A 1 206 ? -1.026 -3.640 20.363 1.00 88.31 206 SER A O 1
ATOM 1555 N N . HIS A 1 207 ? -1.570 -2.093 18.816 1.00 89.88 207 HIS A N 1
ATOM 1556 C CA . HIS A 1 207 ? -2.984 -2.434 18.715 1.00 89.88 207 HIS A CA 1
ATOM 1557 C C . HIS A 1 207 ? -3.425 -2.477 17.246 1.00 89.88 207 HIS A C 1
ATOM 1559 O O . HIS A 1 207 ? -3.052 -1.593 16.476 1.00 89.88 207 HIS A O 1
ATOM 1565 N N . PRO A 1 208 ? -4.244 -3.447 16.816 1.00 89.38 208 PRO A N 1
ATOM 1566 C CA . PRO A 1 208 ? -4.696 -3.495 15.432 1.00 89.38 208 PRO A CA 1
ATOM 1567 C C . PRO A 1 208 ? -5.971 -2.668 15.221 1.00 89.38 208 PRO A C 1
ATOM 1569 O O . PRO A 1 208 ? -6.947 -2.804 15.959 1.00 89.38 208 PRO A O 1
ATOM 1572 N N . VAL A 1 209 ? -6.014 -1.897 14.135 1.00 91.19 209 VAL A N 1
ATOM 1573 C CA . VAL A 1 209 ? -7.276 -1.492 13.502 1.00 91.19 209 VAL A CA 1
ATOM 1574 C C . VAL A 1 209 ? -7.723 -2.632 12.593 1.00 91.19 209 VAL A C 1
ATOM 1576 O O . VAL A 1 209 ? -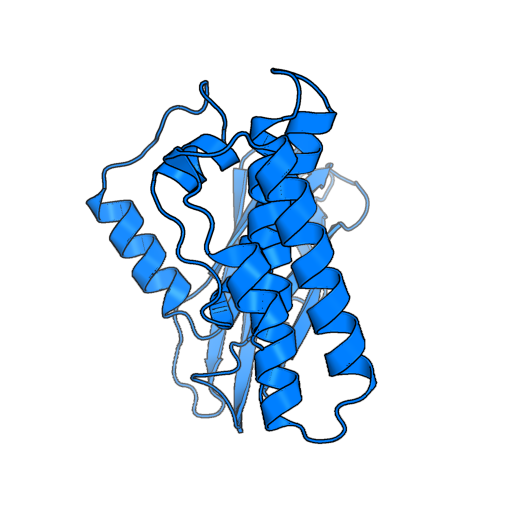6.975 -3.063 11.713 1.00 91.19 209 VAL A O 1
ATOM 1579 N N . THR A 1 210 ? -8.941 -3.130 12.793 1.00 92.56 210 THR A N 1
ATOM 1580 C CA . THR A 1 210 ? -9.512 -4.198 11.961 1.00 92.56 210 THR A CA 1
ATOM 1581 C C . THR A 1 210 ? -10.391 -3.599 10.877 1.00 92.56 210 THR A C 1
ATOM 1583 O O . THR A 1 210 ? -11.227 -2.746 11.155 1.00 92.56 210 THR A O 1
ATOM 1586 N N . LEU A 1 211 ? -10.224 -4.059 9.644 1.00 92.56 211 LEU A N 1
ATOM 1587 C CA . LEU A 1 211 ? -11.031 -3.667 8.500 1.00 92.56 211 LEU A CA 1
ATOM 1588 C C . LEU A 1 211 ? -11.806 -4.875 7.999 1.00 92.56 211 LEU A C 1
ATOM 1590 O O . LEU A 1 211 ? -11.221 -5.851 7.533 1.00 92.56 211 LEU A O 1
ATOM 1594 N N . GLU A 1 212 ? -13.124 -4.798 8.081 1.00 93.56 212 GLU A N 1
ATOM 1595 C CA . GLU A 1 212 ? -14.020 -5.783 7.496 1.00 93.56 212 GLU A CA 1
ATOM 1596 C C . GLU A 1 212 ? -14.454 -5.341 6.104 1.00 93.56 212 GLU A C 1
ATOM 1598 O O . GLU A 1 212 ? -14.721 -4.161 5.870 1.00 93.56 212 GLU A O 1
ATOM 1603 N N . PHE A 1 213 ? -14.583 -6.305 5.194 1.00 90.75 213 PHE A N 1
ATOM 1604 C CA . PHE A 1 213 ? -14.961 -6.056 3.808 1.00 90.75 213 PHE A CA 1
ATOM 1605 C C . PHE A 1 213 ? -16.128 -6.939 3.380 1.00 90.75 213 PHE A C 1
ATOM 1607 O O . PHE A 1 213 ? -16.238 -8.107 3.770 1.00 90.75 213 PHE A O 1
ATOM 1614 N N . ARG A 1 214 ? -17.008 -6.377 2.549 1.00 91.75 214 ARG A N 1
ATOM 1615 C CA . ARG A 1 214 ? -18.151 -7.079 1.959 1.00 91.75 214 ARG A CA 1
ATOM 1616 C C . ARG A 1 214 ? -18.365 -6.660 0.517 1.00 91.75 214 ARG A C 1
ATOM 1618 O O . ARG A 1 214 ? -18.216 -5.487 0.190 1.00 91.75 214 ARG A O 1
ATOM 1625 N N . LEU A 1 215 ? -18.770 -7.593 -0.333 1.00 88.69 215 LEU A N 1
ATOM 1626 C CA . LEU A 1 215 ? -19.285 -7.257 -1.659 1.00 88.69 215 LEU A CA 1
ATOM 1627 C C . LEU A 1 215 ? -20.711 -6.701 -1.565 1.00 88.69 215 LEU A C 1
ATOM 1629 O O . LEU A 1 215 ? 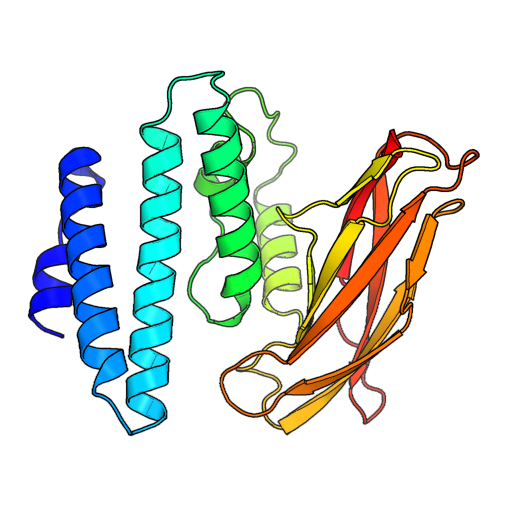-21.394 -6.867 -0.553 1.00 88.69 215 LEU A O 1
ATOM 1633 N N . ALA A 1 216 ? -21.171 -6.058 -2.638 1.00 88.00 216 ALA A N 1
ATOM 1634 C CA . ALA A 1 216 ? -22.534 -5.526 -2.736 1.00 88.00 216 ALA A CA 1
ATOM 1635 C C . ALA A 1 216 ? -23.638 -6.590 -2.579 1.00 88.00 216 ALA A C 1
ATOM 1637 O O . ALA A 1 216 ? -24.749 -6.255 -2.179 1.00 88.00 216 ALA A O 1
ATOM 1638 N N . ASP A 1 217 ? -23.342 -7.862 -2.863 1.00 88.44 217 ASP A N 1
ATOM 1639 C CA . ASP A 1 217 ? -24.256 -8.992 -2.641 1.00 88.44 217 ASP A CA 1
ATOM 1640 C C . ASP A 1 217 ? -24.253 -9.512 -1.187 1.00 88.44 217 ASP A C 1
ATOM 1642 O O . ASP A 1 217 ? -24.987 -10.440 -0.852 1.00 88.44 217 ASP A O 1
ATOM 1646 N N . GLY A 1 218 ? -23.446 -8.907 -0.307 1.00 89.25 218 GLY A N 1
ATOM 1647 C CA . GLY A 1 218 ? -23.317 -9.271 1.102 1.00 89.25 218 GLY A CA 1
ATOM 1648 C C . GLY A 1 218 ? -22.231 -10.306 1.407 1.00 89.25 218 GLY A C 1
ATOM 1649 O O . GLY A 1 218 ? -21.987 -10.569 2.592 1.00 89.25 218 GLY A O 1
ATOM 1650 N N . THR A 1 219 ? -21.553 -10.853 0.390 1.00 88.44 219 THR A N 1
ATOM 1651 C CA . THR A 1 219 ? -20.449 -11.810 0.559 1.00 88.44 219 THR A CA 1
ATOM 1652 C C . THR A 1 219 ? -19.364 -11.211 1.444 1.00 88.44 219 THR A C 1
ATOM 1654 O O . THR A 1 219 ? -18.843 -10.131 1.156 1.00 88.44 219 THR A O 1
ATOM 1657 N N . ARG A 1 220 ? -19.026 -11.907 2.535 1.00 89.56 220 ARG A N 1
ATOM 1658 C CA . ARG A 1 220 ? -17.941 -11.506 3.438 1.00 89.56 220 ARG A CA 1
ATOM 1659 C C . ARG A 1 220 ? -16.599 -11.851 2.815 1.00 89.56 220 ARG A C 1
ATOM 1661 O O . ARG A 1 220 ? -16.422 -12.944 2.288 1.00 89.56 220 ARG A O 1
ATOM 1668 N N . LEU A 1 221 ? -15.671 -10.918 2.925 1.00 83.50 221 LEU A N 1
ATOM 1669 C CA . LEU A 1 221 ? -14.310 -11.039 2.432 1.00 83.50 221 LEU A CA 1
ATOM 1670 C C . LEU A 1 221 ? -13.346 -11.164 3.621 1.00 83.50 221 LEU A C 1
ATOM 1672 O O . LEU A 1 221 ? -13.732 -10.916 4.767 1.00 83.50 221 LEU A O 1
ATOM 1676 N N . VAL A 1 222 ? -12.102 -11.561 3.352 1.00 82.94 222 VAL A N 1
ATOM 1677 C CA . VAL A 1 222 ? -11.066 -11.681 4.388 1.00 82.94 222 VAL A CA 1
ATOM 1678 C C . VAL A 1 222 ? -10.826 -10.304 5.026 1.00 82.94 222 VAL A C 1
ATOM 1680 O O . VAL A 1 222 ? -10.630 -9.329 4.297 1.00 82.94 222 VAL A O 1
ATOM 1683 N N . PRO A 1 223 ? -10.880 -10.179 6.365 1.00 85.06 223 PRO A N 1
ATOM 1684 C CA . PRO A 1 223 ? -10.612 -8.913 7.026 1.00 85.06 223 PRO A CA 1
ATOM 1685 C C . PRO A 1 223 ? -9.122 -8.566 6.969 1.00 85.06 223 PRO A C 1
ATOM 1687 O O . PRO A 1 223 ? -8.255 -9.436 7.004 1.00 85.06 223 PRO A O 1
ATOM 1690 N N . SER A 1 224 ? -8.828 -7.271 6.945 1.00 82.00 224 SER A N 1
ATOM 1691 C CA . SER A 1 224 ? -7.469 -6.736 7.022 1.00 82.00 224 SER A CA 1
ATOM 1692 C C . SER A 1 224 ? -7.171 -6.212 8.417 1.00 82.00 224 SER A C 1
ATOM 1694 O O . SER A 1 224 ? -8.069 -5.757 9.123 1.00 82.00 224 SER A O 1
ATOM 1696 N N . ARG A 1 225 ? -5.889 -6.188 8.783 1.00 84.06 225 ARG A N 1
ATOM 1697 C CA . ARG A 1 225 ? -5.404 -5.501 9.982 1.00 84.06 225 ARG A CA 1
ATOM 1698 C C . ARG A 1 225 ? -4.392 -4.435 9.598 1.00 84.06 225 ARG A C 1
ATOM 1700 O O . ARG A 1 225 ? -3.493 -4.702 8.806 1.00 84.06 225 ARG A O 1
ATOM 1707 N N . VAL A 1 226 ? -4.561 -3.243 10.153 1.00 84.69 226 VAL A N 1
ATOM 1708 C CA . VAL A 1 226 ? -3.544 -2.192 10.147 1.00 84.69 226 VAL A CA 1
ATOM 1709 C C . VAL A 1 226 ? -2.958 -2.156 11.547 1.00 84.69 226 VAL A C 1
ATOM 1711 O O . VAL A 1 226 ? -3.651 -1.791 12.495 1.00 84.69 226 VAL A O 1
ATOM 1714 N N . GLU A 1 227 ? -1.702 -2.571 11.681 1.00 84.62 227 GLU A N 1
ATOM 1715 C CA . GLU A 1 227 ? -0.996 -2.484 12.958 1.00 84.62 227 GLU A CA 1
ATOM 1716 C C . GLU A 1 227 ? -0.787 -1.016 13.325 1.00 84.62 227 GLU A C 1
ATOM 1718 O O . GLU A 1 227 ? -0.298 -0.228 12.507 1.00 84.62 227 GLU A O 1
ATOM 1723 N N . THR A 1 228 ? -1.169 -0.652 14.546 1.00 87.75 228 THR A N 1
ATOM 1724 C CA . THR A 1 228 ? -0.968 0.689 15.095 1.00 87.75 228 THR A CA 1
ATOM 1725 C C . THR A 1 228 ? -0.016 0.631 16.282 1.00 87.75 228 THR A C 1
ATOM 1727 O O . THR A 1 228 ? -0.08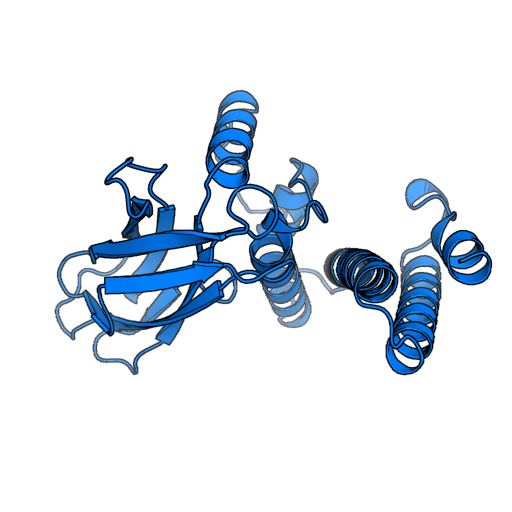2 -0.303 17.075 1.00 87.75 228 THR A O 1
ATOM 1730 N N . ASP A 1 229 ? 0.881 1.605 16.383 1.00 90.94 229 ASP A N 1
ATOM 1731 C CA . ASP A 1 229 ? 1.804 1.803 17.502 1.00 90.94 229 ASP A CA 1
ATOM 1732 C C . ASP A 1 229 ? 1.441 3.122 18.190 1.00 90.94 229 ASP A C 1
ATOM 1734 O O . ASP A 1 229 ? 1.617 4.192 17.602 1.00 90.94 229 ASP A O 1
ATOM 1738 N N . ILE A 1 230 ? 0.877 3.036 19.397 1.00 93.06 230 ILE A N 1
ATOM 1739 C CA . ILE A 1 230 ? 0.400 4.189 20.168 1.00 93.06 230 ILE A CA 1
ATOM 1740 C C . ILE A 1 230 ? 1.470 4.613 21.177 1.00 93.06 230 ILE A C 1
ATOM 1742 O O . ILE A 1 230 ? 1.903 3.799 21.999 1.00 93.06 230 ILE A O 1
ATOM 1746 N N . ARG A 1 231 ? 1.859 5.893 21.137 1.00 93.75 231 ARG A N 1
ATOM 1747 C CA . ARG A 1 231 ? 2.930 6.484 21.959 1.00 93.75 231 ARG A CA 1
ATOM 1748 C C . ARG A 1 231 ? 2.414 7.556 22.916 1.00 93.75 231 ARG A C 1
ATOM 1750 O O . ARG A 1 231 ? 1.492 8.318 22.555 1.00 93.75 231 ARG A O 1
#

Organism: NCBI:txid887462

Mean predicted aligned error: 8.18 Å

pLDDT: mean 81.19, std 13.5, range [43.34, 97.31]

Solvent-accessible surface area (backbone atoms only — not comparable to full-atom values): 12250 Å² total; per-residue (Å²): 106,70,69,40,50,70,40,61,69,65,57,74,92,82,48,59,66,69,62,52,46,52,30,40,51,51,30,33,53,53,34,52,56,49,41,76,70,48,86,54,67,70,67,32,52,52,36,51,49,55,32,51,38,37,51,41,52,47,28,49,46,42,40,77,68,33,58,87,95,35,73,61,24,54,50,24,29,35,52,28,41,33,46,49,67,72,37,41,64,73,75,57,55,77,91,47,76,69,52,51,44,60,63,56,38,92,83,41,74,79,93,71,57,74,66,58,54,53,47,51,50,50,55,59,68,68,24,62,40,42,46,40,22,74,41,54,41,39,75,31,42,47,59,42,72,69,41,68,28,41,36,38,31,32,19,79,92,34,52,77,41,44,37,38,40,39,53,45,63,46,80,44,44,47,57,48,63,39,56,52,74,35,63,17,68,49,93,44,57,20,75,46,74,28,32,39,29,25,37,75,81,31,68,70,44,80,46,56,32,40,33,44,36,26,39,80,89,63,52,76,49,59,63,28,64,26,47,26,43,31,86

Secondary structure (DSSP, 8-state):
-HHHHHHH-S-TTTS-HHHHHHHHHHHHHHHHHHHHH--SHHHHHHHHHHHHHHHHHHHHHHHHHSPTT-HHHHHHHHHHHHHHHHHGGGT-----HHHHHHHH-TTS-----HHHHHHHHHHHHS-SEEEEESSSSEEE-BT---EEEEEEE-STTTTT-EEEEEEEPPTTEEEESSEEEEE--SSS-EEEEEEEEE-TTPPPEEEEEEEEEEETT--B-PPEEEEEEE-

Sequence (231 aa):
MRRYHDLTRLDPGAHGPGVLTTNYGQARAALQEVAGRTKEPAPRTLLDRLTRNLDIALADMRIGLAPAGSAELDAARREYRALVHRDRFNGICLPNMLAWGRWNGPDGQSPYDDARIRQDVVDTYASPALGFGDPGFLVLERAGDPVPFDVEAQDVDFAGHTVHWTATAPDGVVLEPSSGTLKVRGTRGATARVAGRATADAAAGSHPVTLEFRLADGTRLVPSRVETDIR

Foldseek 3Di:
DVLLCVLQVDDPVVDDLVSNLVSLVVSLVVLVVVLVVDPDDPSNLVSVLSNLLSQLVNLLSQCVVDDPPDPSNVVSLLSNQQSCLQCLLVVSDQDDVVNVCSNQPPPPDPPDDPVVSVVCSCQVSPFQKEKAFRSRAAEAEAVDDWGKIKIKGHQPPQAQWKKKKAKDFDPQKDKVPRIDIWGRHHHHIGMDMMTIYGHNPDDAAKDWIKMWMAIPVGHTTRIYTHIYGYD